Protein AF-A0A2G9Z5R1-F1 (afdb_monomer_lite)

Structure (mmCIF, N/CA/C/O backbone):
data_AF-A0A2G9Z5R1-F1
#
_entry.id   AF-A0A2G9Z5R1-F1
#
loop_
_atom_site.group_PDB
_atom_site.id
_atom_site.type_symbol
_atom_site.label_atom_id
_atom_site.label_alt_id
_atom_site.label_comp_id
_atom_site.label_asym_id
_atom_site.label_entity_id
_atom_site.label_seq_id
_atom_site.pdbx_PDB_ins_code
_atom_site.Cartn_x
_atom_site.Cartn_y
_atom_site.Cartn_z
_atom_site.occupancy
_atom_site.B_iso_or_equiv
_atom_site.auth_seq_id
_atom_site.auth_comp_id
_atom_site.auth_asym_id
_atom_site.auth_atom_id
_atom_site.pdbx_PDB_model_num
ATOM 1 N N . MET A 1 1 ? -4.316 -0.804 31.950 1.00 55.66 1 MET A N 1
ATOM 2 C CA . MET A 1 1 ? -3.051 -1.209 31.286 1.00 55.66 1 MET A CA 1
ATOM 3 C C . MET A 1 1 ? -3.270 -1.953 29.973 1.00 55.66 1 MET A C 1
ATOM 5 O O . MET A 1 1 ? -2.738 -1.490 28.974 1.00 55.66 1 MET A O 1
ATOM 9 N N . LYS A 1 2 ? -4.073 -3.031 29.933 1.00 59.12 2 LYS A N 1
ATOM 10 C CA . LYS A 1 2 ? -4.278 -3.861 28.724 1.00 59.12 2 LYS A CA 1
ATOM 11 C C . LYS A 1 2 ? -4.671 -3.061 27.466 1.00 59.12 2 LYS A C 1
ATOM 13 O O . LYS A 1 2 ? -4.023 -3.196 26.441 1.00 59.12 2 LYS A O 1
ATOM 18 N N . THR A 1 3 ? -5.623 -2.131 27.573 1.00 73.38 3 THR A N 1
ATOM 19 C CA . THR A 1 3 ? -6.078 -1.287 26.445 1.00 73.38 3 THR A CA 1
ATOM 20 C C . THR A 1 3 ? -5.024 -0.310 25.915 1.00 73.38 3 THR A C 1
ATOM 22 O O . THR A 1 3 ? -4.993 -0.034 24.718 1.00 73.38 3 THR A O 1
ATOM 25 N N . LYS A 1 4 ? -4.136 0.198 26.782 1.00 80.00 4 LYS A N 1
ATOM 26 C CA . LYS A 1 4 ? -3.023 1.065 26.363 1.00 80.00 4 LYS A CA 1
ATOM 27 C C . LYS A 1 4 ? -1.980 0.261 25.585 1.00 80.00 4 LYS A C 1
ATOM 29 O O . LYS A 1 4 ? -1.557 0.702 24.526 1.00 80.00 4 LYS A O 1
ATOM 34 N N . ILE A 1 5 ? -1.626 -0.929 26.072 1.00 87.44 5 ILE A N 1
ATOM 35 C CA . ILE A 1 5 ? -0.640 -1.811 25.429 1.00 87.44 5 ILE A CA 1
ATOM 36 C C . ILE A 1 5 ? -1.129 -2.244 24.041 1.00 87.44 5 ILE A C 1
ATOM 38 O O . ILE A 1 5 ? -0.404 -2.080 23.066 1.00 87.44 5 ILE A O 1
ATOM 42 N N . THR A 1 6 ? -2.383 -2.695 23.922 1.00 89.31 6 THR A N 1
ATOM 43 C CA . THR A 1 6 ? -2.965 -3.100 22.630 1.00 89.31 6 THR A CA 1
ATOM 44 C C . THR A 1 6 ? -2.930 -1.974 21.594 1.00 89.31 6 THR A C 1
ATOM 46 O O . THR A 1 6 ? -2.602 -2.223 20.439 1.00 89.31 6 THR A O 1
ATOM 49 N N . LYS A 1 7 ? -3.201 -0.726 21.999 1.00 90.75 7 LYS A N 1
ATOM 50 C CA . LYS A 1 7 ? -3.119 0.441 21.110 1.00 90.75 7 LYS A CA 1
ATOM 51 C C . LYS A 1 7 ? -1.715 0.623 20.530 1.00 90.75 7 LYS A C 1
ATOM 53 O O . LYS A 1 7 ? -1.595 0.771 19.319 1.00 90.75 7 LYS A O 1
ATOM 58 N N . TYR A 1 8 ? -0.682 0.611 21.376 1.00 93.06 8 TYR A N 1
ATOM 59 C CA . TYR A 1 8 ? 0.702 0.797 20.927 1.00 93.06 8 TYR A CA 1
ATOM 60 C C . TYR A 1 8 ? 1.195 -0.365 20.061 1.00 93.06 8 TYR A C 1
ATOM 62 O O . TYR A 1 8 ? 1.880 -0.132 19.071 1.00 93.06 8 TYR A O 1
ATOM 70 N N . ILE A 1 9 ? 0.782 -1.597 20.378 1.00 94.56 9 ILE A N 1
ATOM 71 C CA . ILE A 1 9 ? 1.068 -2.767 19.539 1.00 94.56 9 ILE A CA 1
ATOM 72 C C . ILE A 1 9 ? 0.465 -2.576 18.148 1.00 94.56 9 ILE A C 1
ATOM 74 O O . ILE A 1 9 ? 1.175 -2.718 17.161 1.00 94.56 9 ILE A O 1
ATOM 78 N N . ILE A 1 10 ? -0.818 -2.212 18.053 1.00 94.94 10 ILE A N 1
ATOM 79 C CA . ILE A 1 10 ? -1.485 -2.081 16.753 1.00 94.94 10 ILE A CA 1
ATOM 80 C C . ILE A 1 10 ? -0.840 -0.985 15.904 1.00 94.94 10 ILE A C 1
ATOM 82 O O . ILE A 1 10 ? -0.545 -1.233 14.741 1.00 94.94 10 ILE A O 1
ATOM 86 N N . VAL A 1 11 ? -0.568 0.200 16.462 1.00 95.56 11 VAL A N 1
ATOM 87 C CA . VAL A 1 11 ? 0.092 1.262 15.681 1.00 95.56 11 VAL A CA 1
ATOM 88 C C . VAL A 1 11 ? 1.531 0.902 15.302 1.00 95.56 11 VAL A C 1
ATOM 90 O O . VAL A 1 11 ? 1.970 1.252 14.211 1.00 95.56 11 VAL A O 1
ATOM 93 N N . GLY A 1 12 ? 2.244 0.140 16.138 1.00 96.12 12 GLY A N 1
ATOM 94 C CA . GLY A 1 12 ? 3.543 -0.430 15.776 1.00 96.12 12 GLY A CA 1
ATOM 95 C C . GLY A 1 12 ? 3.437 -1.403 14.600 1.00 96.12 12 GLY A C 1
ATOM 96 O O . GLY A 1 12 ? 4.210 -1.310 13.650 1.00 96.12 12 GLY A O 1
ATOM 97 N N . LEU A 1 13 ? 2.429 -2.279 14.609 1.00 97.31 13 LEU A N 1
ATOM 98 C CA . LEU A 1 13 ? 2.159 -3.194 13.500 1.00 97.31 13 LEU A CA 1
ATOM 99 C C . LEU A 1 13 ? 1.793 -2.449 12.207 1.00 97.31 13 LEU A C 1
ATOM 101 O O . LEU A 1 13 ? 2.210 -2.894 11.145 1.00 97.31 13 LEU A O 1
ATOM 105 N N . ILE A 1 14 ? 1.079 -1.314 12.268 1.00 97.19 14 ILE A N 1
ATOM 106 C CA . ILE A 1 14 ? 0.799 -0.477 11.081 1.00 97.19 14 ILE A CA 1
ATOM 107 C C . ILE A 1 14 ? 2.111 -0.084 10.398 1.00 97.19 14 ILE A C 1
ATOM 109 O O . ILE A 1 14 ? 2.238 -0.225 9.186 1.00 97.19 14 ILE A O 1
ATOM 113 N N . VAL A 1 15 ? 3.091 0.382 11.173 1.00 97.25 15 VAL A N 1
ATOM 114 C CA . VAL A 1 15 ? 4.387 0.810 10.635 1.00 97.25 15 VAL A CA 1
ATOM 115 C C . VAL A 1 15 ? 5.178 -0.380 10.097 1.00 97.25 15 VAL A C 1
ATOM 117 O O . VAL A 1 15 ? 5.709 -0.302 8.994 1.00 97.25 15 VAL A O 1
ATOM 120 N N . ILE A 1 16 ? 5.223 -1.491 10.839 1.00 97.50 16 ILE A N 1
ATOM 121 C CA . ILE A 1 16 ? 5.952 -2.699 10.427 1.00 97.50 16 ILE A CA 1
ATOM 122 C C . ILE A 1 16 ? 5.383 -3.253 9.118 1.00 97.50 16 ILE A C 1
ATOM 124 O O . ILE A 1 16 ? 6.127 -3.431 8.157 1.00 97.50 16 ILE A O 1
ATOM 128 N N . PHE A 1 17 ? 4.071 -3.497 9.059 1.00 97.75 17 PHE A N 1
ATOM 129 C CA . PHE A 1 17 ? 3.436 -4.062 7.869 1.00 97.75 17 PHE A CA 1
ATOM 130 C C . PHE A 1 17 ? 3.386 -3.070 6.706 1.00 97.75 17 PHE A C 1
ATOM 132 O O . PHE A 1 17 ? 3.530 -3.499 5.565 1.00 97.75 17 PHE A O 1
ATOM 139 N N . GLY A 1 18 ? 3.244 -1.768 6.967 1.00 96.69 18 GLY A N 1
ATOM 140 C CA . GLY A 1 18 ? 3.321 -0.736 5.929 1.00 96.69 18 GLY A CA 1
ATOM 141 C C . GLY A 1 18 ? 4.690 -0.730 5.257 1.00 96.69 18 GLY A C 1
ATOM 142 O O . GLY A 1 18 ? 4.795 -0.976 4.059 1.00 96.69 18 GLY A O 1
ATOM 143 N N . THR A 1 19 ? 5.759 -0.579 6.042 1.00 96.38 19 THR A N 1
ATOM 144 C CA . THR A 1 19 ? 7.136 -0.583 5.525 1.00 96.38 19 THR A CA 1
ATOM 145 C C . THR A 1 19 ? 7.503 -1.905 4.850 1.00 96.38 19 THR A C 1
ATOM 147 O O . THR A 1 19 ? 8.111 -1.890 3.783 1.00 96.38 19 THR A O 1
ATOM 150 N N . ALA A 1 20 ? 7.103 -3.050 5.416 1.00 96.62 20 ALA A N 1
ATOM 151 C CA . ALA A 1 20 ? 7.339 -4.353 4.795 1.00 96.62 20 ALA A CA 1
ATOM 152 C C . ALA A 1 20 ? 6.595 -4.516 3.457 1.00 96.62 20 ALA A C 1
ATOM 154 O O . ALA A 1 20 ? 7.131 -5.130 2.537 1.00 96.62 20 ALA A O 1
ATOM 155 N N . SER A 1 21 ? 5.401 -3.928 3.320 1.00 96.44 21 SER A N 1
ATOM 156 C CA . SER A 1 21 ? 4.660 -3.930 2.054 1.00 96.44 21 SER A CA 1
ATOM 157 C C . SER A 1 21 ? 5.406 -3.149 0.978 1.00 96.44 21 SER A C 1
ATOM 159 O O . SER A 1 21 ? 5.621 -3.672 -0.112 1.00 96.44 21 SER A O 1
ATOM 161 N N . TRP A 1 22 ? 5.890 -1.946 1.281 1.00 96.00 22 TRP A N 1
ATOM 162 C CA . TRP A 1 22 ? 6.642 -1.155 0.302 1.00 96.00 22 TRP A CA 1
ATOM 163 C C . TRP A 1 22 ? 7.995 -1.776 -0.053 1.00 96.00 22 TRP A C 1
ATOM 165 O O . TRP A 1 22 ? 8.350 -1.804 -1.228 1.00 96.00 22 TRP A O 1
ATOM 175 N N . LEU A 1 23 ? 8.692 -2.362 0.928 1.00 94.12 23 LEU A N 1
ATOM 176 C CA . LEU A 1 23 ? 9.905 -3.148 0.690 1.00 94.12 23 LEU A CA 1
ATOM 177 C C . LEU A 1 23 ? 9.626 -4.353 -0.218 1.00 94.12 23 LEU A C 1
ATOM 179 O O . LEU A 1 23 ? 10.450 -4.712 -1.050 1.00 94.12 23 LEU A O 1
ATOM 183 N N . SER A 1 24 ? 8.471 -5.003 -0.061 1.00 94.12 24 SER A N 1
ATOM 184 C CA . SER A 1 24 ? 8.116 -6.139 -0.912 1.00 94.12 24 SER A CA 1
ATOM 185 C C . SER A 1 24 ? 7.895 -5.735 -2.371 1.00 94.12 24 SER A C 1
ATOM 187 O O . SER A 1 24 ? 8.241 -6.514 -3.253 1.00 94.12 24 SER A O 1
ATOM 189 N N . VAL A 1 25 ? 7.380 -4.524 -2.627 1.00 91.88 25 VAL A N 1
ATOM 190 C CA . VAL A 1 25 ? 7.231 -3.968 -3.984 1.00 91.88 25 VAL A CA 1
ATOM 191 C C . VAL A 1 25 ? 8.589 -3.644 -4.587 1.00 91.88 25 VAL A C 1
ATOM 193 O O . VAL A 1 25 ? 8.854 -4.044 -5.713 1.00 91.88 25 VAL A O 1
ATOM 196 N N . GLU A 1 26 ? 9.455 -2.971 -3.830 1.00 90.81 26 GLU A N 1
ATOM 197 C CA . GLU A 1 26 ? 10.829 -2.670 -4.251 1.00 90.81 26 GLU A CA 1
ATOM 198 C C . GLU A 1 26 ? 11.563 -3.956 -4.652 1.00 90.81 26 GLU A C 1
ATOM 200 O O . GLU A 1 26 ? 12.049 -4.078 -5.775 1.00 90.81 26 GLU A O 1
ATOM 205 N N . ARG A 1 27 ? 11.523 -4.983 -3.793 1.00 89.81 27 ARG A N 1
ATOM 206 C CA . ARG A 1 27 ? 12.154 -6.274 -4.088 1.00 89.81 27 ARG A CA 1
ATOM 207 C C . ARG A 1 27 ? 11.555 -6.958 -5.306 1.00 89.81 27 ARG A C 1
ATOM 209 O O . ARG A 1 27 ? 12.312 -7.508 -6.096 1.00 89.81 27 ARG A O 1
ATOM 216 N N . ALA A 1 28 ? 10.231 -6.917 -5.452 1.00 88.12 28 ALA A N 1
ATOM 217 C CA . ALA A 1 28 ? 9.523 -7.500 -6.589 1.00 88.12 28 ALA A CA 1
ATOM 218 C C . ALA A 1 28 ? 9.931 -6.880 -7.938 1.00 88.12 28 ALA A C 1
ATOM 220 O O . ALA A 1 28 ? 9.788 -7.534 -8.969 1.00 88.12 28 ALA A O 1
ATOM 221 N N . ILE A 1 29 ? 10.419 -5.635 -7.939 1.00 85.31 29 ILE A N 1
ATOM 222 C CA . ILE A 1 29 ? 10.833 -4.905 -9.146 1.00 85.31 29 ILE A CA 1
ATOM 223 C C . ILE A 1 29 ? 12.347 -5.020 -9.371 1.00 85.31 29 ILE A C 1
ATOM 225 O O . ILE A 1 29 ? 12.794 -5.240 -10.498 1.00 85.31 29 ILE A O 1
ATOM 229 N N . ASN A 1 30 ? 13.144 -4.901 -8.307 1.00 84.25 30 ASN A N 1
ATOM 230 C CA . ASN A 1 30 ? 14.595 -4.752 -8.415 1.00 84.25 30 ASN A CA 1
ATOM 231 C C . ASN A 1 30 ? 15.371 -6.074 -8.323 1.00 84.25 30 ASN A C 1
ATOM 233 O O . ASN A 1 30 ? 16.493 -6.146 -8.829 1.00 84.25 30 ASN A O 1
ATOM 237 N N . VAL A 1 31 ? 14.803 -7.123 -7.716 1.00 83.69 31 VAL A N 1
ATOM 238 C CA . VAL A 1 31 ? 15.486 -8.410 -7.500 1.00 83.69 31 VAL A CA 1
ATOM 239 C C . VAL A 1 31 ? 15.001 -9.461 -8.498 1.00 83.69 31 VAL A C 1
ATOM 241 O O . VAL A 1 31 ? 13.836 -9.867 -8.479 1.00 83.69 31 VAL A O 1
ATOM 244 N N . GLU A 1 32 ? 15.919 -9.952 -9.331 1.00 71.31 32 GLU A N 1
ATOM 245 C CA . GLU A 1 32 ? 15.676 -11.063 -10.258 1.00 71.31 32 GLU A CA 1
ATOM 246 C C . GLU A 1 32 ? 15.306 -12.347 -9.487 1.00 71.31 32 GLU A C 1
ATOM 248 O O . GLU A 1 32 ? 15.877 -12.641 -8.437 1.00 71.31 32 GLU A O 1
ATOM 253 N N . ASN A 1 33 ? 14.324 -13.107 -9.989 1.00 74.81 33 ASN A N 1
ATOM 254 C CA . ASN A 1 33 ? 13.725 -14.299 -9.351 1.00 74.81 33 ASN A CA 1
ATOM 255 C C . ASN A 1 33 ? 12.924 -14.052 -8.059 1.00 74.81 33 ASN A C 1
ATOM 257 O O . ASN A 1 33 ? 12.526 -15.003 -7.381 1.00 74.81 33 ASN A O 1
ATOM 261 N N . SER A 1 34 ? 12.657 -12.797 -7.698 1.00 77.81 34 SER A N 1
ATOM 262 C CA . SER A 1 34 ? 11.724 -12.505 -6.613 1.00 77.81 34 SER A CA 1
ATOM 263 C C . SER A 1 34 ? 10.270 -12.744 -7.047 1.00 77.81 34 SER A C 1
ATOM 265 O O . SER A 1 34 ? 9.911 -12.649 -8.220 1.00 77.81 34 SER A O 1
ATOM 267 N N . SER A 1 35 ? 9.400 -13.067 -6.085 1.00 74.94 35 SER A N 1
ATOM 268 C CA . SER A 1 35 ? 7.964 -13.175 -6.355 1.00 74.94 35 SER A CA 1
ATOM 269 C C . SER A 1 35 ? 7.405 -11.802 -6.731 1.00 74.94 35 SER A C 1
ATOM 271 O O . SER A 1 35 ? 7.188 -10.964 -5.853 1.00 74.94 35 SER A O 1
ATOM 273 N N . THR A 1 36 ? 7.037 -11.634 -7.996 1.00 79.81 36 THR A N 1
ATOM 274 C CA . THR A 1 36 ? 6.517 -10.375 -8.546 1.00 79.81 36 THR A CA 1
ATOM 275 C C . THR A 1 36 ? 5.141 -9.975 -8.005 1.00 79.81 36 THR A C 1
ATOM 277 O O . THR A 1 36 ? 4.822 -8.790 -7.969 1.00 79.81 36 THR A O 1
ATOM 280 N N . TRP A 1 37 ? 4.320 -10.934 -7.552 1.00 82.94 37 TRP A N 1
ATOM 281 C CA . TRP A 1 37 ? 2.925 -10.657 -7.170 1.00 82.94 37 TRP A CA 1
ATOM 282 C C . TRP A 1 37 ? 2.487 -11.228 -5.816 1.00 82.94 37 TRP A C 1
ATOM 284 O O . TRP A 1 37 ? 1.900 -10.509 -5.006 1.00 82.94 37 TRP A O 1
ATOM 294 N N . LEU A 1 38 ? 2.788 -12.501 -5.531 1.00 84.88 38 LEU A N 1
ATOM 295 C CA . LEU A 1 38 ? 2.245 -13.198 -4.358 1.00 84.88 38 LEU A CA 1
ATOM 296 C C . LEU A 1 38 ? 2.720 -12.581 -3.034 1.00 84.88 38 LEU A C 1
ATOM 298 O O . LEU A 1 38 ? 1.915 -12.304 -2.147 1.00 84.88 38 LEU A O 1
ATOM 302 N N . VAL A 1 39 ? 4.028 -12.349 -2.901 1.00 89.50 39 VAL A N 1
ATOM 303 C CA . VAL A 1 39 ? 4.620 -11.774 -1.685 1.00 89.50 39 VAL A CA 1
ATOM 304 C C . VAL A 1 39 ? 4.091 -10.356 -1.411 1.00 89.50 39 VAL A C 1
ATOM 306 O O . VAL A 1 39 ? 3.601 -10.142 -0.298 1.00 89.50 39 VAL A O 1
ATOM 309 N N . PRO A 1 40 ? 4.081 -9.414 -2.380 1.00 92.31 40 PRO A N 1
ATOM 310 C CA . PRO A 1 40 ? 3.413 -8.126 -2.191 1.00 92.31 40 PRO A CA 1
ATOM 311 C C . PRO A 1 40 ? 1.939 -8.250 -1.796 1.00 92.31 40 PRO A C 1
ATOM 313 O O . PRO A 1 40 ? 1.500 -7.590 -0.854 1.00 92.31 40 PRO A O 1
ATOM 316 N N . ALA A 1 41 ? 1.175 -9.134 -2.446 1.00 91.56 41 ALA A N 1
ATOM 317 C CA . ALA A 1 41 ? -0.240 -9.328 -2.134 1.00 91.56 41 ALA A CA 1
ATOM 318 C C . ALA A 1 41 ? -0.467 -9.755 -0.672 1.00 91.56 41 ALA A C 1
ATOM 320 O O . ALA A 1 41 ? -1.376 -9.241 -0.012 1.00 91.56 41 ALA A O 1
ATOM 321 N N . ILE A 1 42 ? 0.375 -10.645 -0.135 1.00 94.19 42 ILE A N 1
ATOM 322 C CA . ILE A 1 42 ? 0.314 -11.072 1.270 1.00 94.19 42 ILE A CA 1
ATOM 323 C C . ILE A 1 42 ? 0.610 -9.895 2.206 1.00 94.19 42 ILE A C 1
ATOM 325 O O . ILE A 1 42 ? -0.163 -9.645 3.135 1.00 94.19 42 ILE A O 1
ATOM 329 N N . TRP A 1 43 ? 1.687 -9.144 1.956 1.00 96.12 43 TRP A N 1
ATOM 330 C CA . TRP A 1 43 ? 2.066 -8.016 2.809 1.00 96.12 43 TRP A CA 1
ATOM 331 C C . TRP A 1 43 ? 1.014 -6.906 2.813 1.00 96.12 43 TRP A C 1
ATOM 333 O O . TRP A 1 43 ? 0.605 -6.473 3.892 1.00 96.12 43 TRP A O 1
ATOM 343 N N . PHE A 1 44 ? 0.477 -6.526 1.649 1.00 95.56 44 PHE A N 1
ATOM 344 C CA . PHE A 1 44 ? -0.602 -5.536 1.580 1.00 95.56 44 PHE A CA 1
ATOM 345 C C . PHE A 1 44 ? -1.905 -6.024 2.208 1.00 95.56 44 PHE A C 1
ATOM 347 O O . PHE A 1 44 ? -2.635 -5.219 2.787 1.00 95.56 44 PHE A O 1
ATOM 354 N N . SER A 1 45 ? -2.197 -7.324 2.151 1.00 95.44 45 SER A N 1
ATOM 355 C CA . SER A 1 45 ? -3.360 -7.895 2.838 1.00 95.44 45 SER A CA 1
ATOM 356 C C . SER A 1 45 ? -3.217 -7.786 4.356 1.00 95.44 45 SER A C 1
ATOM 358 O O . SER A 1 45 ? -4.145 -7.349 5.039 1.00 95.44 45 SER A O 1
ATOM 360 N N . LEU A 1 46 ? -2.038 -8.113 4.894 1.00 96.50 46 LEU A N 1
ATOM 361 C CA . LEU A 1 46 ? -1.739 -7.937 6.317 1.00 96.50 46 LEU A CA 1
ATOM 362 C C . LEU A 1 46 ? -1.782 -6.461 6.714 1.00 96.50 46 LEU A C 1
ATOM 364 O O . LEU A 1 46 ? -2.391 -6.112 7.727 1.00 96.50 46 LEU A O 1
ATOM 368 N N . PHE A 1 47 ? -1.214 -5.582 5.889 1.00 96.88 47 PHE A N 1
ATOM 369 C CA . PHE A 1 47 ? -1.268 -4.146 6.116 1.00 96.88 47 PHE A CA 1
ATOM 370 C C . PHE A 1 47 ? -2.714 -3.640 6.147 1.00 96.88 47 PHE A C 1
ATOM 372 O O . PHE A 1 47 ? -3.098 -2.966 7.100 1.00 96.88 47 PHE A O 1
ATOM 379 N N . TYR A 1 48 ? -3.557 -4.045 5.194 1.00 95.44 48 TYR A N 1
ATOM 380 C CA . TYR A 1 48 ? -4.983 -3.714 5.177 1.00 95.44 48 TYR A CA 1
ATOM 381 C C . TYR A 1 48 ? -5.707 -4.157 6.455 1.00 95.44 48 TYR A C 1
ATOM 383 O O . TYR A 1 48 ? -6.455 -3.374 7.045 1.00 95.44 48 TYR A O 1
ATOM 391 N N . ILE A 1 49 ? -5.471 -5.392 6.911 1.00 94.38 49 ILE A N 1
ATOM 392 C CA . ILE A 1 49 ? -6.075 -5.921 8.142 1.00 94.38 49 ILE A CA 1
ATOM 393 C C . ILE A 1 49 ? -5.685 -5.051 9.338 1.00 94.38 49 ILE A C 1
ATOM 395 O O . ILE A 1 49 ? -6.544 -4.654 10.128 1.00 94.38 49 ILE A O 1
ATOM 399 N N . VAL A 1 50 ? -4.403 -4.712 9.463 1.00 95.31 50 VAL A N 1
ATOM 400 C CA . VAL A 1 50 ? -3.909 -3.911 10.586 1.00 95.31 50 VAL A CA 1
ATOM 401 C C . VAL A 1 50 ? -4.376 -2.454 10.498 1.00 95.31 50 VAL A C 1
ATOM 403 O O . VAL A 1 50 ? -4.706 -1.872 11.530 1.00 95.31 50 VAL A O 1
ATOM 406 N N . LEU A 1 51 ? -4.514 -1.877 9.299 1.00 94.56 51 LEU A N 1
ATOM 407 C CA . LEU A 1 51 ? -5.138 -0.564 9.087 1.00 94.56 51 LEU A CA 1
ATOM 408 C C . LEU A 1 51 ? -6.599 -0.551 9.555 1.00 94.56 51 LEU A C 1
ATOM 410 O O . LEU A 1 51 ? -7.022 0.345 10.294 1.00 94.56 51 LEU A O 1
ATOM 414 N N . ALA A 1 52 ? -7.370 -1.564 9.155 1.00 92.56 52 ALA A N 1
ATOM 415 C CA . ALA A 1 52 ? -8.770 -1.707 9.529 1.00 92.56 52 ALA A CA 1
ATOM 416 C C . ALA A 1 52 ? -8.930 -1.889 11.050 1.00 92.56 52 ALA A C 1
ATOM 418 O O . ALA A 1 52 ? -9.729 -1.192 11.681 1.00 92.56 52 ALA A O 1
ATOM 419 N N . LEU A 1 53 ? -8.118 -2.760 11.659 1.00 91.44 53 LEU A N 1
ATOM 420 C CA . LEU A 1 53 ? -8.089 -2.967 13.109 1.00 91.44 53 LEU A CA 1
ATOM 421 C C . LEU A 1 53 ? -7.652 -1.706 13.859 1.00 91.44 53 LEU A C 1
ATOM 423 O O . LEU A 1 53 ? -8.288 -1.333 14.844 1.00 91.44 53 LEU A O 1
ATOM 427 N N . GLY A 1 54 ? -6.608 -1.023 13.386 1.00 92.06 54 GLY A N 1
ATOM 428 C CA . GLY A 1 54 ? -6.124 0.236 13.951 1.00 92.06 54 GLY A CA 1
ATOM 429 C C . GLY A 1 54 ? -7.207 1.297 13.990 1.00 92.06 54 GLY A C 1
ATOM 430 O O . GLY A 1 54 ? -7.418 1.921 15.026 1.00 92.06 54 GLY A O 1
ATOM 431 N N . THR A 1 55 ? -7.970 1.414 12.909 1.00 91.06 55 THR A N 1
ATOM 432 C CA . THR A 1 55 ? -9.079 2.365 12.808 1.00 91.06 55 THR A CA 1
ATOM 433 C C . THR A 1 55 ? -10.197 2.098 13.824 1.00 91.06 55 THR A C 1
ATOM 435 O O . THR A 1 55 ? -10.808 3.037 14.332 1.00 91.06 55 THR A O 1
ATOM 438 N N . ILE A 1 56 ? -10.466 0.831 14.151 1.00 90.06 56 ILE A N 1
ATOM 439 C CA . ILE A 1 56 ? -11.536 0.446 15.085 1.00 90.06 56 ILE A CA 1
ATOM 440 C C . ILE A 1 56 ? -11.064 0.508 16.543 1.00 90.06 56 ILE A C 1
ATOM 442 O O . ILE A 1 56 ? -11.774 1.012 17.418 1.00 90.06 56 ILE A O 1
ATOM 446 N N . VAL A 1 57 ? -9.871 -0.020 16.823 1.00 90.00 57 VAL A N 1
ATOM 447 C CA . VAL A 1 57 ? -9.358 -0.184 18.189 1.00 90.00 57 VAL A CA 1
ATOM 448 C C . VAL A 1 57 ? -8.746 1.115 18.716 1.00 90.00 57 VAL A C 1
ATOM 450 O O . VAL A 1 57 ? -8.925 1.460 19.888 1.00 90.00 57 VAL A O 1
ATOM 453 N N . VAL A 1 58 ? -8.038 1.868 17.871 1.00 91.38 58 VAL A N 1
ATOM 454 C CA . VAL A 1 58 ? -7.333 3.088 18.274 1.00 91.38 58 VAL A CA 1
ATOM 455 C C . VAL A 1 58 ? -8.244 4.299 18.100 1.00 91.38 58 VAL A C 1
ATOM 457 O O . VAL A 1 58 ? -8.234 4.985 17.086 1.00 91.38 58 VAL A O 1
ATOM 460 N N . LYS A 1 59 ? -9.018 4.605 19.144 1.00 86.88 59 LYS A N 1
ATOM 461 C CA . LYS A 1 59 ? -9.931 5.766 19.142 1.00 86.88 59 LYS A CA 1
ATOM 462 C C . LYS A 1 59 ? -9.226 7.124 19.185 1.00 86.88 59 LYS A C 1
ATOM 464 O O . LYS A 1 59 ? -9.828 8.148 18.874 1.00 86.88 59 LYS A O 1
ATOM 469 N N . ASP A 1 60 ? -7.973 7.135 19.621 1.00 89.75 60 ASP A N 1
ATOM 470 C CA . ASP A 1 60 ? -7.177 8.348 19.746 1.00 89.75 60 ASP A CA 1
ATOM 471 C C . ASP A 1 60 ? -6.505 8.685 18.414 1.00 89.75 60 ASP A C 1
ATOM 473 O O . ASP A 1 60 ? -5.470 8.120 18.049 1.00 89.75 60 ASP A O 1
ATOM 477 N N . LYS A 1 61 ? -7.122 9.633 17.710 1.00 90.50 61 LYS A N 1
ATOM 478 C CA . LYS A 1 61 ? -6.696 10.119 16.399 1.00 90.50 61 LYS A CA 1
ATOM 479 C C . LYS A 1 61 ? -5.299 10.743 16.418 1.00 90.50 61 LYS A C 1
ATOM 481 O O . LYS A 1 61 ? -4.583 10.608 15.432 1.00 90.50 61 LYS A O 1
ATOM 486 N N . ILE A 1 62 ? -4.900 11.366 17.532 1.00 91.75 62 ILE A N 1
ATOM 487 C CA . ILE A 1 62 ? -3.586 12.013 17.666 1.00 91.75 62 ILE A CA 1
ATOM 488 C C . ILE A 1 62 ? -2.476 10.966 17.596 1.00 91.75 62 ILE A C 1
ATOM 490 O O . ILE A 1 62 ? -1.415 11.235 17.052 1.00 91.75 62 ILE A O 1
ATOM 494 N N . ILE A 1 63 ? -2.732 9.755 18.098 1.00 93.06 63 ILE A N 1
ATOM 495 C CA . ILE A 1 63 ? -1.775 8.650 18.006 1.00 93.06 63 ILE A CA 1
ATOM 496 C C . ILE A 1 63 ? -1.964 7.845 16.717 1.00 93.06 63 ILE A C 1
ATOM 498 O O . ILE A 1 63 ? -0.984 7.394 16.144 1.00 93.06 63 ILE A O 1
ATOM 502 N N . LEU A 1 64 ? -3.188 7.665 16.222 1.00 94.69 64 LEU A N 1
ATOM 503 C CA . LEU A 1 64 ? -3.414 6.864 15.017 1.00 94.69 64 LEU A CA 1
ATOM 504 C C . LEU A 1 64 ? -2.836 7.520 13.750 1.00 94.69 64 LEU A C 1
ATOM 506 O O . LEU A 1 64 ? -2.126 6.858 12.996 1.00 94.69 64 LEU A O 1
ATOM 510 N N . PHE A 1 65 ? -3.117 8.806 13.509 1.00 95.81 65 PHE A N 1
ATOM 511 C CA . PHE A 1 65 ? -2.760 9.462 12.245 1.00 95.81 65 PHE A CA 1
ATOM 512 C C . PHE A 1 65 ? -1.257 9.536 11.962 1.00 95.81 65 PHE A C 1
ATOM 514 O O . PHE A 1 65 ? -0.884 9.225 10.832 1.00 95.81 65 PHE A O 1
ATOM 521 N N . PRO A 1 66 ? -0.379 9.874 12.926 1.00 96.25 66 PRO A N 1
ATOM 522 C CA . PRO A 1 66 ? 1.058 9.877 12.676 1.00 96.25 66 PRO A CA 1
ATOM 523 C C . PRO A 1 66 ? 1.583 8.500 12.271 1.00 96.25 66 PRO A C 1
ATOM 525 O O . PRO A 1 66 ? 2.385 8.402 11.354 1.00 96.25 66 PRO A O 1
ATOM 528 N N . PHE A 1 67 ? 1.101 7.423 12.894 1.00 96.62 67 PHE A N 1
ATOM 529 C CA . PHE A 1 67 ? 1.553 6.067 12.570 1.00 96.62 67 PHE A CA 1
ATOM 530 C C . PHE A 1 67 ? 0.984 5.566 11.239 1.00 96.62 67 PHE A C 1
ATOM 532 O O . PHE A 1 67 ? 1.687 4.882 10.500 1.00 96.62 67 PHE A O 1
ATOM 539 N N . LEU A 1 68 ? -0.252 5.948 10.895 1.00 96.19 68 LEU A N 1
ATOM 540 C CA . LEU A 1 68 ? -0.790 5.746 9.547 1.00 96.19 68 LEU A CA 1
ATOM 541 C C . LEU A 1 68 ? 0.055 6.478 8.503 1.00 96.19 68 LEU A C 1
ATOM 543 O O . LEU A 1 68 ? 0.381 5.895 7.473 1.00 96.19 68 LEU A O 1
ATOM 547 N N . ALA A 1 69 ? 0.418 7.735 8.775 1.00 96.50 69 ALA A N 1
ATOM 548 C CA . ALA A 1 69 ? 1.252 8.528 7.885 1.00 96.50 69 ALA A CA 1
ATOM 549 C C . ALA A 1 69 ? 2.624 7.871 7.723 1.00 96.50 69 ALA A C 1
ATOM 551 O O . ALA A 1 69 ? 3.025 7.595 6.604 1.00 96.50 69 ALA A O 1
ATOM 552 N N . VAL A 1 70 ? 3.302 7.505 8.811 1.00 96.44 70 VAL A N 1
ATOM 553 C CA . VAL A 1 70 ? 4.586 6.791 8.734 1.00 96.44 70 VAL A CA 1
ATOM 554 C C . VAL A 1 70 ? 4.457 5.487 7.939 1.00 96.44 70 VAL A C 1
ATOM 556 O O . VAL A 1 70 ? 5.305 5.217 7.098 1.00 96.44 70 VAL A O 1
ATOM 559 N N . GLY A 1 71 ? 3.391 4.706 8.142 1.00 95.12 71 GLY A N 1
ATOM 560 C CA . GLY A 1 71 ? 3.165 3.463 7.401 1.00 95.12 71 GLY A CA 1
ATOM 561 C C . GLY A 1 71 ? 2.905 3.658 5.902 1.00 95.12 71 GLY A C 1
ATOM 562 O O . GLY A 1 71 ? 3.316 2.819 5.112 1.00 95.12 71 GLY A O 1
ATOM 563 N N . PHE A 1 72 ? 2.241 4.742 5.490 1.00 94.00 72 PHE A N 1
ATOM 564 C CA . PHE A 1 72 ? 2.006 5.054 4.071 1.00 94.00 72 PHE A CA 1
ATOM 565 C C . PHE A 1 72 ? 3.216 5.714 3.410 1.00 94.00 72 PHE A C 1
ATOM 567 O O . PHE A 1 72 ? 3.616 5.328 2.316 1.00 94.00 72 PHE A O 1
ATOM 574 N N . PHE A 1 73 ? 3.799 6.707 4.077 1.00 96.06 73 PHE A N 1
ATOM 575 C CA . PHE A 1 73 ? 4.891 7.521 3.554 1.00 96.06 73 PHE A CA 1
ATOM 576 C C . PHE A 1 73 ? 6.260 6.848 3.688 1.00 96.06 73 PHE A C 1
ATOM 578 O O . PHE A 1 73 ? 7.225 7.357 3.127 1.00 96.06 73 PHE A O 1
ATOM 585 N N . SER A 1 74 ? 6.373 5.693 4.355 1.00 95.94 74 SER A N 1
ATOM 586 C CA . SER A 1 74 ? 7.599 4.890 4.297 1.00 95.94 74 SER A CA 1
ATOM 587 C C . SER A 1 74 ? 7.902 4.363 2.891 1.00 95.94 74 SER A C 1
ATOM 589 O O . SER A 1 74 ? 9.057 4.059 2.611 1.00 95.94 74 SER A O 1
ATOM 591 N N . SER A 1 75 ? 6.923 4.354 1.978 1.00 94.56 75 SER A N 1
ATOM 592 C CA . SER A 1 75 ? 7.143 4.150 0.535 1.00 94.56 75 SER A CA 1
ATOM 593 C C . SER A 1 75 ? 8.166 5.123 -0.065 1.00 94.56 75 SER A C 1
ATOM 595 O O . SER A 1 75 ? 8.952 4.725 -0.921 1.00 94.56 75 SER A O 1
ATOM 597 N N . LEU A 1 76 ? 8.241 6.362 0.443 1.00 94.06 76 LEU A N 1
ATOM 598 C CA . LEU A 1 76 ? 9.190 7.380 -0.026 1.00 94.06 76 LEU A CA 1
ATOM 599 C C . LEU A 1 76 ? 10.658 7.029 0.233 1.00 94.06 76 LEU A C 1
ATOM 601 O O . LEU A 1 76 ? 11.535 7.631 -0.379 1.00 94.06 76 LEU A O 1
ATOM 605 N N . ILE A 1 77 ? 10.926 6.091 1.146 1.00 92.69 77 ILE A N 1
ATOM 606 C CA . ILE A 1 77 ? 12.280 5.581 1.396 1.00 92.69 77 ILE A CA 1
ATOM 607 C C . ILE A 1 77 ? 12.766 4.762 0.194 1.00 92.69 77 ILE A C 1
ATOM 609 O O . ILE A 1 77 ? 13.960 4.752 -0.088 1.00 92.69 77 ILE A O 1
ATOM 613 N N . PHE A 1 78 ? 11.846 4.093 -0.505 1.00 89.56 78 PHE A N 1
ATOM 614 C CA . PHE A 1 78 ? 12.145 3.225 -1.642 1.00 89.56 78 PHE A CA 1
ATOM 615 C C . PHE A 1 78 ? 12.030 3.988 -2.962 1.00 89.56 78 PHE A C 1
ATOM 617 O O . PHE A 1 78 ? 12.961 3.984 -3.757 1.00 89.56 78 PHE A O 1
ATOM 624 N N . THR A 1 79 ? 10.936 4.728 -3.150 1.00 88.62 79 THR A N 1
ATOM 625 C CA . THR A 1 79 ? 10.659 5.439 -4.401 1.00 88.62 79 THR A CA 1
ATOM 626 C C . THR A 1 79 ? 10.441 6.922 -4.123 1.00 88.62 79 THR A C 1
ATOM 628 O O . THR A 1 79 ? 9.387 7.333 -3.634 1.00 88.62 79 THR A O 1
ATOM 631 N N . PHE A 1 80 ? 11.419 7.765 -4.463 1.00 90.50 80 PHE A N 1
ATOM 632 C CA . PHE A 1 80 ? 11.300 9.213 -4.287 1.00 90.50 80 PHE A CA 1
ATOM 633 C C . PHE A 1 80 ? 10.985 9.919 -5.613 1.00 90.50 80 PHE A C 1
ATOM 635 O O . PHE A 1 80 ? 11.800 9.962 -6.531 1.00 90.50 80 PHE A O 1
ATOM 642 N N . SER A 1 81 ? 9.788 10.498 -5.716 1.00 91.62 81 SER A N 1
ATOM 643 C CA . SER A 1 81 ? 9.355 11.299 -6.867 1.00 91.62 81 SER A CA 1
ATOM 644 C C . SER A 1 81 ? 8.318 12.329 -6.431 1.00 91.62 81 SER A C 1
ATOM 646 O O . SER A 1 81 ? 7.429 12.026 -5.634 1.00 91.62 81 SER A O 1
ATOM 648 N N . PHE A 1 82 ? 8.389 13.543 -6.984 1.00 91.81 82 PHE A N 1
ATOM 649 C CA . PHE A 1 82 ? 7.442 14.620 -6.671 1.00 91.81 82 PHE A CA 1
ATOM 650 C C . PHE A 1 82 ? 5.982 14.207 -6.925 1.00 91.81 82 PHE A C 1
ATOM 652 O O . PHE A 1 82 ? 5.103 14.422 -6.091 1.00 91.81 82 PHE A O 1
ATOM 659 N N . TRP A 1 83 ? 5.728 13.545 -8.054 1.00 92.75 83 TRP A N 1
ATOM 660 C CA . TRP A 1 83 ? 4.394 13.061 -8.407 1.00 92.75 83 TRP A CA 1
ATOM 661 C C . TRP A 1 83 ? 3.947 11.882 -7.538 1.00 92.75 83 TRP A C 1
ATOM 663 O O . TRP A 1 83 ? 2.762 11.774 -7.217 1.00 92.75 83 TRP A O 1
ATOM 673 N N . HIS A 1 84 ? 4.887 11.036 -7.106 1.00 94.12 84 HIS A N 1
ATOM 674 C CA . HIS A 1 84 ? 4.592 9.965 -6.158 1.00 94.12 84 HIS A CA 1
ATOM 675 C C . HIS A 1 84 ? 4.127 10.541 -4.814 1.00 94.12 84 HIS A C 1
ATOM 677 O O . HIS A 1 84 ? 3.091 10.123 -4.302 1.00 94.12 84 HIS A O 1
ATOM 683 N N . ILE A 1 85 ? 4.806 11.577 -4.304 1.00 95.56 85 ILE A N 1
ATOM 684 C CA . ILE A 1 85 ? 4.405 12.298 -3.086 1.00 95.56 85 ILE A CA 1
ATOM 685 C C . ILE A 1 85 ? 2.984 12.859 -3.229 1.00 95.56 85 ILE A C 1
ATOM 687 O O . ILE A 1 85 ? 2.161 12.665 -2.336 1.00 95.56 85 ILE A O 1
ATOM 691 N N . ALA A 1 86 ? 2.666 13.512 -4.352 1.00 95.88 86 ALA A N 1
ATOM 692 C CA . ALA A 1 86 ? 1.328 14.058 -4.589 1.00 95.88 86 ALA A CA 1
ATOM 693 C C . ALA A 1 86 ? 0.239 12.967 -4.558 1.00 95.88 86 ALA A C 1
ATOM 695 O O . ALA A 1 86 ? -0.796 13.133 -3.907 1.00 95.88 86 ALA A O 1
ATOM 696 N N . LEU A 1 87 ? 0.489 11.824 -5.203 1.00 96.88 87 LEU A N 1
ATOM 697 C CA . LEU A 1 87 ? -0.431 10.684 -5.201 1.00 96.88 87 LEU A CA 1
ATOM 698 C C . LEU A 1 87 ? -0.532 10.002 -3.831 1.00 96.88 87 LEU A C 1
ATOM 700 O O . LEU A 1 87 ? -1.620 9.565 -3.461 1.00 96.88 87 LEU A O 1
ATOM 704 N N . LEU A 1 88 ? 0.550 9.948 -3.050 1.00 96.56 88 LEU A N 1
ATOM 705 C CA . LEU A 1 88 ? 0.513 9.457 -1.671 1.00 96.56 88 LEU A CA 1
ATOM 706 C C . LEU A 1 88 ? -0.309 10.368 -0.767 1.00 96.56 88 LEU A C 1
ATOM 708 O O . LEU A 1 88 ? -1.120 9.869 0.005 1.00 96.56 88 LEU A O 1
ATOM 712 N N . VAL A 1 89 ? -0.156 11.690 -0.882 1.00 97.31 89 VAL A N 1
ATOM 713 C CA . VAL A 1 89 ? -0.993 12.650 -0.147 1.00 97.31 89 VAL A CA 1
ATOM 714 C C . VAL A 1 89 ? -2.461 12.450 -0.520 1.00 97.31 89 VAL A C 1
ATOM 716 O O . VAL A 1 89 ? -3.310 12.340 0.364 1.00 97.31 89 VAL A O 1
ATOM 719 N N . PHE A 1 90 ? -2.766 12.327 -1.814 1.00 97.38 90 PHE A N 1
ATOM 720 C CA . PHE A 1 90 ? -4.125 12.078 -2.291 1.00 97.38 90 PHE A CA 1
ATOM 721 C C . PHE A 1 90 ? -4.693 10.740 -1.789 1.00 97.38 90 PHE A C 1
ATOM 723 O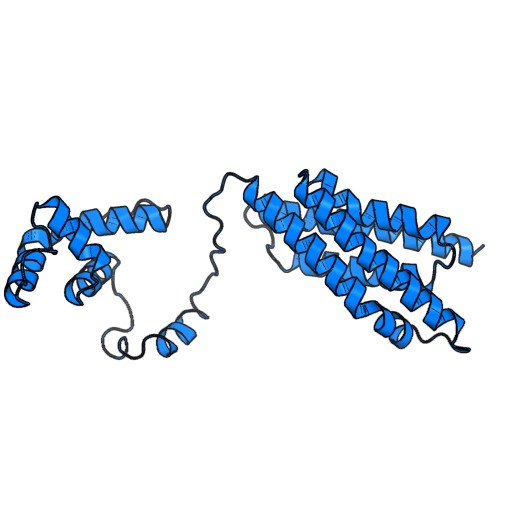 O . PHE A 1 90 ? -5.825 10.681 -1.310 1.00 97.38 90 PHE A O 1
ATOM 730 N N . SER A 1 91 ? -3.895 9.674 -1.814 1.00 97.19 91 SER A N 1
ATOM 731 C CA . SER A 1 91 ? -4.242 8.374 -1.235 1.00 97.19 91 SER A CA 1
ATOM 732 C C . SER A 1 91 ? -4.495 8.471 0.275 1.00 97.19 91 SER A C 1
ATOM 734 O O . SER A 1 91 ? -5.502 7.970 0.783 1.00 97.19 91 SER A O 1
ATOM 736 N N . PHE A 1 92 ? -3.644 9.195 1.002 1.00 97.19 92 PHE A N 1
ATOM 737 C CA . PHE A 1 92 ? -3.777 9.386 2.441 1.00 97.19 92 PHE A CA 1
ATOM 738 C C . PHE A 1 92 ? -5.053 10.154 2.815 1.00 97.19 92 PHE A C 1
ATOM 740 O O . PHE A 1 92 ? -5.660 9.862 3.847 1.00 97.19 92 PHE A O 1
ATOM 747 N N . LEU A 1 93 ? -5.538 11.065 1.961 1.00 97.19 93 LEU A N 1
ATOM 748 C CA . LEU A 1 93 ? -6.853 11.692 2.148 1.00 97.19 93 LEU A CA 1
ATOM 749 C C . LEU A 1 93 ? -7.984 10.654 2.140 1.00 97.19 93 LEU A C 1
ATOM 751 O O . LEU A 1 93 ? -8.896 10.742 2.962 1.00 97.19 93 LEU A O 1
ATOM 755 N N . PHE A 1 94 ? -7.927 9.632 1.283 1.00 97.25 94 PHE A N 1
ATOM 756 C CA . PHE A 1 94 ? -8.910 8.546 1.319 1.00 97.25 94 PHE A CA 1
ATOM 757 C C . PHE A 1 94 ? -8.809 7.709 2.595 1.00 97.25 94 PHE A C 1
ATOM 759 O O . PHE A 1 94 ? -9.846 7.342 3.149 1.00 97.25 94 PHE A O 1
ATOM 766 N N . VAL A 1 95 ? -7.601 7.464 3.114 1.00 96.00 95 VAL A N 1
ATOM 767 C CA . VAL A 1 95 ? -7.422 6.821 4.430 1.00 96.00 95 VAL A CA 1
ATOM 768 C C . VAL A 1 95 ? -8.063 7.668 5.524 1.00 96.00 95 VAL A C 1
ATOM 770 O O . VAL A 1 95 ? -8.831 7.149 6.332 1.00 96.00 95 VAL A O 1
ATOM 773 N N . PHE A 1 96 ? -7.816 8.979 5.522 1.00 95.50 96 PHE A N 1
ATOM 774 C CA . PHE A 1 96 ? -8.425 9.912 6.466 1.00 95.50 96 PHE A CA 1
ATOM 775 C C . PHE A 1 96 ? -9.958 9.848 6.417 1.00 95.50 96 PHE A C 1
ATOM 777 O O . PHE A 1 96 ? -10.612 9.673 7.448 1.00 95.50 96 PHE A O 1
ATOM 784 N N . LEU A 1 97 ? -10.544 9.901 5.218 1.00 95.25 97 LEU A N 1
ATOM 785 C CA . LEU A 1 97 ? -11.992 9.790 5.035 1.00 95.25 97 LEU A CA 1
ATOM 786 C C . LEU A 1 97 ? -12.535 8.426 5.485 1.00 95.25 97 LEU A C 1
ATOM 788 O O . LEU A 1 97 ? -13.614 8.367 6.084 1.00 95.25 97 LEU A O 1
ATOM 792 N N . ALA A 1 98 ? -11.797 7.340 5.245 1.00 94.56 98 ALA A N 1
ATOM 793 C CA . ALA A 1 98 ? -12.166 6.009 5.710 1.00 94.56 98 ALA A CA 1
ATOM 794 C C . ALA A 1 98 ? -12.203 5.943 7.241 1.00 94.56 98 ALA A C 1
ATOM 796 O O . ALA A 1 98 ? -13.183 5.456 7.808 1.00 94.56 98 ALA A O 1
ATOM 797 N N . VAL A 1 99 ? -11.179 6.489 7.905 1.00 94.00 99 VAL A N 1
ATOM 798 C CA . VAL A 1 99 ? -11.092 6.562 9.368 1.00 94.00 99 VAL A CA 1
ATOM 799 C C . VAL A 1 99 ? -12.267 7.346 9.940 1.00 94.00 99 VAL A C 1
ATOM 801 O O . VAL A 1 99 ? -12.926 6.871 10.864 1.00 94.00 99 VAL A O 1
ATOM 804 N N . GLU A 1 100 ? -12.600 8.505 9.367 1.00 92.31 100 GLU A N 1
ATOM 805 C CA . GLU A 1 100 ? -13.757 9.290 9.809 1.00 92.31 100 GLU A CA 1
ATOM 806 C C . GLU A 1 100 ? -15.081 8.537 9.626 1.00 92.31 100 GLU A C 1
ATOM 808 O O . GLU A 1 100 ? -15.935 8.568 10.515 1.00 92.31 100 GLU A O 1
ATOM 813 N N . ARG A 1 101 ? -15.266 7.832 8.503 1.00 91.88 101 ARG A N 1
ATOM 814 C CA . ARG A 1 101 ? -16.480 7.037 8.255 1.00 91.88 101 ARG A CA 1
ATOM 815 C C . ARG A 1 101 ? -16.618 5.871 9.231 1.00 91.88 101 ARG A C 1
ATOM 817 O O . ARG A 1 101 ? -17.690 5.700 9.810 1.00 91.88 101 ARG A O 1
ATOM 824 N N . ILE A 1 102 ? -15.545 5.114 9.456 1.00 90.75 102 ILE A N 1
ATOM 825 C CA . ILE A 1 102 ? -15.534 3.983 10.395 1.00 90.75 102 ILE A CA 1
ATOM 826 C C . ILE A 1 102 ? -15.754 4.478 11.830 1.00 90.75 102 ILE A C 1
ATOM 828 O O . ILE A 1 102 ? -16.541 3.896 12.578 1.00 90.75 102 ILE A O 1
ATOM 832 N N . ALA A 1 103 ? -15.121 5.589 12.216 1.00 88.12 103 ALA A N 1
ATOM 833 C CA . ALA A 1 103 ? -15.292 6.179 13.539 1.00 88.12 103 ALA A CA 1
ATOM 834 C C . ALA A 1 103 ? -16.723 6.691 13.772 1.00 88.12 103 ALA A C 1
ATOM 836 O O . ALA A 1 103 ? -17.249 6.534 14.875 1.00 88.12 103 ALA A O 1
ATOM 837 N N . LYS A 1 104 ? -17.364 7.288 12.757 1.00 87.75 104 LYS A N 1
ATOM 838 C CA . LYS A 1 104 ? -18.775 7.704 12.825 1.00 87.75 104 LYS A CA 1
ATOM 839 C C . LYS A 1 104 ? -19.701 6.502 13.003 1.00 87.75 104 LYS A C 1
ATOM 841 O O . LYS A 1 104 ? -20.525 6.525 13.910 1.00 87.75 104 LYS A O 1
ATOM 846 N N . ASP A 1 105 ? -19.521 5.442 12.218 1.00 87.31 105 ASP A N 1
ATOM 847 C CA . ASP A 1 105 ? -20.315 4.214 12.357 1.00 87.31 105 ASP A CA 1
ATOM 848 C C . ASP A 1 105 ? -20.126 3.566 13.740 1.00 87.31 105 ASP A C 1
ATOM 850 O O . ASP A 1 105 ? -21.097 3.289 14.442 1.00 87.31 105 ASP A O 1
ATOM 854 N N . THR A 1 106 ? -18.885 3.437 14.211 1.00 84.81 106 THR A N 1
ATOM 855 C CA . THR A 1 106 ? -18.585 2.834 15.523 1.00 84.81 106 THR A CA 1
ATOM 856 C C . THR A 1 106 ? -19.191 3.627 16.691 1.00 84.81 106 THR A C 1
ATOM 858 O O . THR A 1 106 ? -19.492 3.054 17.734 1.00 84.81 106 THR A O 1
ATOM 861 N N . LYS A 1 107 ? -19.374 4.948 16.548 1.00 82.56 107 LYS A N 1
ATOM 862 C CA . LYS A 1 107 ? -20.020 5.794 17.569 1.00 82.56 107 LYS A CA 1
ATOM 863 C C . LYS A 1 107 ? -21.545 5.666 17.588 1.00 82.56 107 LYS A C 1
ATOM 865 O O . LYS A 1 107 ? -22.136 5.867 18.642 1.00 82.56 107 LYS A O 1
ATOM 870 N N . LEU A 1 108 ? -22.166 5.385 16.443 1.00 80.56 108 LEU A N 1
ATOM 871 C CA . LEU A 1 108 ? -23.624 5.342 16.294 1.00 80.56 108 LEU A CA 1
ATOM 872 C C . LEU A 1 108 ? -24.228 3.977 16.660 1.00 80.56 108 LEU A C 1
ATOM 874 O O . LEU A 1 108 ? -25.420 3.894 16.940 1.00 80.56 108 LEU A O 1
ATOM 878 N N . ASN A 1 109 ? -23.427 2.908 16.675 1.00 78.25 109 ASN A N 1
ATOM 879 C CA . ASN A 1 109 ? -23.897 1.560 16.990 1.00 78.25 109 ASN A CA 1
ATOM 880 C C . ASN A 1 109 ? -23.627 1.193 18.466 1.00 78.25 109 ASN A C 1
ATOM 882 O O . ASN A 1 109 ? -22.516 1.345 18.965 1.00 78.25 109 ASN A O 1
ATOM 886 N N . ILE A 1 110 ? -24.639 0.644 19.152 1.00 71.06 110 ILE A N 1
ATOM 887 C CA . ILE A 1 110 ? -24.557 0.205 20.564 1.00 71.06 110 ILE A CA 1
ATOM 888 C C . ILE A 1 110 ? -23.715 -1.078 20.715 1.00 71.06 110 ILE A C 1
ATOM 890 O O . ILE A 1 110 ? -23.078 -1.296 21.745 1.00 71.06 110 ILE A O 1
ATOM 894 N N . LYS A 1 111 ? -23.690 -1.928 19.680 1.00 79.25 111 LYS A N 1
ATOM 895 C CA . LYS A 1 111 ? -22.858 -3.138 19.607 1.00 79.25 111 LYS A CA 1
ATOM 896 C C . LYS A 1 111 ? -21.775 -2.952 18.551 1.00 79.25 111 LYS A C 1
ATOM 898 O O . LYS A 1 111 ? -22.067 -2.506 17.443 1.00 79.25 111 LYS A O 1
ATOM 903 N N . LEU A 1 112 ? -20.542 -3.313 18.899 1.00 75.25 112 LEU A N 1
ATOM 904 C CA . LEU A 1 112 ? -19.408 -3.247 17.984 1.00 75.25 112 LEU A CA 1
ATOM 905 C C . LEU A 1 112 ? -19.410 -4.492 17.091 1.00 75.25 112 LEU A C 1
ATOM 907 O O . LEU A 1 112 ? -19.111 -5.590 17.553 1.00 75.25 112 LEU A O 1
ATOM 911 N N . ASP A 1 113 ? -19.748 -4.304 15.819 1.00 81.31 113 ASP A N 1
ATOM 912 C CA . ASP A 1 113 ? -19.600 -5.311 14.770 1.00 81.31 113 ASP A CA 1
ATOM 913 C C . ASP A 1 113 ? -18.419 -4.906 13.882 1.00 81.31 113 ASP A C 1
ATOM 915 O O . ASP A 1 113 ? -18.512 -3.978 13.077 1.00 81.31 113 ASP A O 1
ATOM 919 N N . ILE A 1 114 ? -17.286 -5.595 14.061 1.00 80.81 114 ILE A N 1
ATOM 920 C CA . ILE A 1 114 ? -16.032 -5.300 13.354 1.00 80.81 114 ILE A CA 1
ATOM 921 C C . ILE A 1 114 ? -16.245 -5.387 11.839 1.00 80.81 114 ILE A C 1
ATOM 923 O O . ILE A 1 114 ? -15.814 -4.498 11.106 1.00 80.81 114 ILE A O 1
ATOM 927 N N . ALA A 1 115 ? -16.935 -6.424 11.360 1.00 83.12 115 ALA A N 1
ATOM 928 C CA . ALA A 1 115 ? -17.116 -6.654 9.932 1.00 83.12 115 ALA A CA 1
ATOM 929 C C . ALA A 1 115 ? -17.981 -5.558 9.299 1.00 83.12 115 ALA A C 1
ATOM 931 O O . ALA A 1 115 ? -17.631 -5.016 8.245 1.00 83.12 115 ALA A O 1
ATOM 932 N N . LYS A 1 116 ? -19.078 -5.182 9.966 1.00 84.44 116 LYS A N 1
ATOM 933 C CA . LYS A 1 116 ? -19.938 -4.077 9.528 1.00 84.44 116 LYS A CA 1
ATOM 934 C C . LYS A 1 116 ? -19.178 -2.751 9.512 1.00 84.44 116 LYS A C 1
ATOM 936 O O . LYS A 1 116 ? -19.223 -2.044 8.506 1.00 84.44 116 LYS A O 1
ATOM 941 N N . SER A 1 117 ? -18.448 -2.433 10.579 1.00 83.00 117 SER A N 1
ATOM 942 C CA . SER A 1 117 ? -17.754 -1.150 10.677 1.00 83.00 117 SER A CA 1
ATOM 943 C C . SER A 1 117 ? -16.619 -1.027 9.662 1.00 83.00 117 SER A C 1
ATOM 945 O O . SER A 1 117 ? -16.531 0.006 9.000 1.00 83.00 117 SER A O 1
ATOM 947 N N . VAL A 1 118 ? -15.824 -2.082 9.423 1.00 84.56 118 VAL A N 1
ATOM 948 C CA . VAL A 1 118 ? -14.832 -2.089 8.326 1.00 84.56 118 VAL A CA 1
ATOM 949 C C . VAL A 1 118 ? -15.518 -1.911 6.969 1.00 84.56 118 VAL A C 1
ATOM 951 O O . VAL A 1 118 ? -15.044 -1.132 6.138 1.00 84.56 118 VAL A O 1
ATOM 954 N N . ARG A 1 119 ? -16.664 -2.568 6.736 1.00 86.69 119 ARG A N 1
ATOM 955 C CA . ARG A 1 119 ? -17.401 -2.483 5.463 1.00 86.69 119 ARG A CA 1
ATOM 956 C C . ARG A 1 119 ? -17.818 -1.052 5.107 1.00 86.69 119 ARG A C 1
ATOM 958 O O . ARG A 1 119 ? -17.865 -0.738 3.921 1.00 86.69 119 ARG A O 1
ATOM 965 N N . THR A 1 120 ? -18.046 -0.185 6.091 1.00 87.69 120 THR A N 1
ATOM 966 C CA . THR A 1 120 ? -18.394 1.232 5.878 1.00 87.69 120 THR A CA 1
ATOM 967 C C . THR A 1 120 ? -17.233 2.057 5.303 1.00 87.69 120 THR A C 1
ATOM 969 O O . THR A 1 120 ? -17.456 2.982 4.519 1.00 87.69 120 THR A O 1
ATOM 972 N N . GLY A 1 121 ? -15.986 1.720 5.648 1.00 87.25 121 GLY A N 1
ATOM 973 C CA . GLY A 1 121 ? -14.781 2.398 5.149 1.00 87.25 121 GLY A CA 1
ATOM 974 C C . GLY A 1 121 ? -14.022 1.644 4.055 1.00 87.25 121 GLY A C 1
ATOM 975 O O . GLY A 1 121 ? -13.116 2.216 3.450 1.00 87.25 121 GLY A O 1
ATOM 976 N N . LYS A 1 122 ? -14.382 0.381 3.772 1.00 91.12 122 LYS A N 1
ATOM 977 C CA . LYS A 1 122 ? -13.578 -0.524 2.932 1.00 91.12 122 LYS A CA 1
ATOM 978 C C . LYS A 1 122 ? -13.229 0.055 1.566 1.00 91.12 122 LYS A C 1
ATOM 980 O O . LYS A 1 122 ? -12.091 -0.070 1.142 1.00 91.12 122 LYS A O 1
ATOM 985 N N . THR A 1 123 ? -14.185 0.701 0.897 1.00 92.25 123 THR A N 1
ATOM 986 C CA . THR A 1 123 ? -13.996 1.195 -0.472 1.00 92.25 123 THR A CA 1
ATOM 987 C C . THR A 1 123 ? -12.933 2.285 -0.513 1.00 92.25 123 THR A C 1
ATOM 989 O O . THR A 1 123 ? -12.111 2.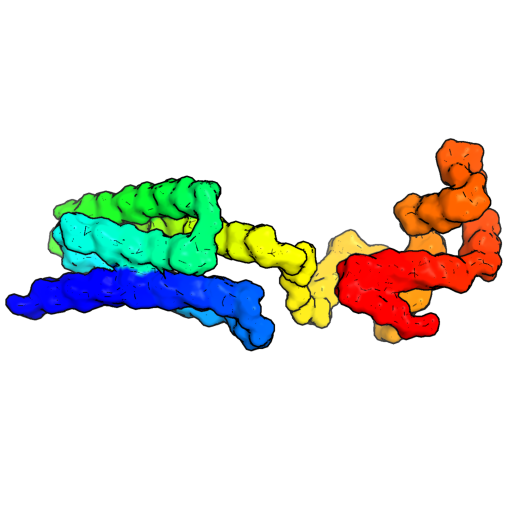300 -1.417 1.00 92.25 123 THR A O 1
ATOM 992 N N . MET A 1 124 ? -12.908 3.156 0.499 1.00 94.56 124 MET A N 1
ATOM 993 C CA . MET A 1 124 ? -11.909 4.218 0.608 1.00 94.56 124 MET A CA 1
ATOM 994 C C . MET A 1 124 ? -10.527 3.664 0.957 1.00 94.56 124 MET A C 1
ATOM 996 O O . MET A 1 124 ? -9.548 4.107 0.372 1.00 94.56 124 MET A O 1
ATOM 1000 N N . LEU A 1 125 ? -10.444 2.670 1.850 1.00 94.44 125 LEU A N 1
ATOM 1001 C CA . LEU A 1 125 ? -9.170 2.011 2.165 1.00 94.44 125 LEU A CA 1
ATOM 1002 C C . LEU A 1 125 ? -8.592 1.265 0.958 1.00 94.44 125 LEU A C 1
ATOM 1004 O O . LEU A 1 125 ? -7.403 1.385 0.685 1.00 94.44 125 LEU A O 1
ATOM 1008 N N . ILE A 1 126 ? -9.429 0.517 0.232 1.00 95.19 126 ILE A N 1
ATOM 1009 C CA . ILE A 1 126 ? -9.008 -0.202 -0.976 1.00 95.19 126 ILE A CA 1
ATOM 1010 C C . ILE A 1 126 ? -8.532 0.800 -2.024 1.00 95.19 126 ILE A C 1
ATOM 1012 O O . ILE A 1 126 ? -7.430 0.651 -2.529 1.00 95.19 126 ILE A O 1
ATOM 1016 N N . LEU A 1 127 ? -9.310 1.854 -2.291 1.00 96.12 127 LEU A N 1
ATOM 1017 C CA . LEU A 1 127 ? -8.932 2.884 -3.256 1.00 96.12 127 LEU A CA 1
ATOM 1018 C C . LEU A 1 127 ? -7.618 3.579 -2.873 1.00 96.12 127 LEU A C 1
ATOM 1020 O O . LEU A 1 127 ? -6.761 3.769 -3.732 1.00 96.12 127 LEU A O 1
ATOM 1024 N N . ALA A 1 128 ? -7.433 3.911 -1.592 1.00 96.56 128 ALA A N 1
ATOM 1025 C CA . ALA A 1 128 ? -6.188 4.481 -1.092 1.00 96.56 128 ALA A CA 1
ATOM 1026 C C . ALA A 1 128 ? -4.994 3.563 -1.393 1.00 96.56 128 ALA A C 1
ATOM 1028 O O . ALA A 1 128 ? -4.018 3.996 -2.010 1.00 96.56 128 ALA A O 1
ATOM 1029 N N . LEU A 1 129 ? -5.085 2.288 -1.006 1.00 95.94 129 LEU A N 1
ATOM 1030 C CA . LEU A 1 129 ? -4.024 1.316 -1.258 1.00 95.94 129 LEU A CA 1
ATOM 1031 C C . LEU A 1 129 ? -3.784 1.123 -2.755 1.00 95.94 129 LEU A C 1
ATOM 1033 O O . LEU A 1 129 ? -2.639 1.169 -3.180 1.00 95.94 129 LEU A O 1
ATOM 1037 N N . SER A 1 130 ? -4.833 0.991 -3.569 1.00 96.00 130 SER A N 1
ATOM 1038 C CA . SER A 1 130 ? -4.701 0.857 -5.022 1.00 96.00 130 SER A CA 1
ATOM 1039 C C . SER A 1 130 ? -3.944 2.034 -5.638 1.00 96.00 130 SER A C 1
ATOM 1041 O O . SER A 1 130 ? -3.012 1.809 -6.404 1.00 96.00 130 SER A O 1
ATOM 1043 N N . ILE A 1 131 ? -4.281 3.277 -5.274 1.00 96.62 131 ILE A N 1
ATOM 1044 C CA . ILE A 1 131 ? -3.576 4.475 -5.760 1.00 96.62 131 ILE A CA 1
ATOM 1045 C C . ILE A 1 131 ? -2.113 4.471 -5.301 1.00 96.62 131 ILE A C 1
ATOM 1047 O O . ILE A 1 131 ? -1.219 4.748 -6.094 1.00 96.62 131 ILE A O 1
ATOM 1051 N N . ALA A 1 132 ? -1.849 4.150 -4.034 1.00 96.19 132 ALA A N 1
ATOM 1052 C CA . ALA A 1 132 ? -0.492 4.177 -3.495 1.00 96.19 132 ALA A CA 1
ATOM 1053 C C . ALA A 1 132 ? 0.404 3.087 -4.116 1.00 96.19 132 ALA A C 1
ATOM 1055 O O . ALA A 1 132 ? 1.519 3.384 -4.538 1.00 96.19 132 ALA A O 1
ATOM 1056 N N . ILE A 1 133 ? -0.111 1.859 -4.246 1.00 94.06 133 ILE A N 1
ATOM 1057 C CA . ILE A 1 133 ? 0.591 0.719 -4.855 1.00 94.06 133 ILE A CA 1
ATOM 1058 C C . ILE A 1 133 ? 0.894 0.995 -6.326 1.00 94.06 133 ILE A C 1
ATOM 1060 O O . ILE A 1 133 ? 2.039 0.861 -6.749 1.00 94.06 133 ILE A O 1
ATOM 1064 N N . THR A 1 134 ? -0.115 1.402 -7.102 1.00 93.88 134 THR A N 1
ATOM 1065 C CA . THR A 1 134 ? 0.065 1.698 -8.535 1.00 93.88 134 THR A CA 1
ATOM 1066 C C . THR A 1 134 ? 1.038 2.848 -8.752 1.00 93.88 134 THR A C 1
ATOM 1068 O O . THR A 1 134 ? 1.877 2.773 -9.644 1.00 93.88 134 THR A O 1
ATOM 1071 N N . SER A 1 135 ? 0.979 3.876 -7.902 1.00 94.44 135 SER A N 1
ATOM 1072 C CA . SER A 1 135 ? 1.923 4.989 -7.926 1.00 94.44 135 SER A CA 1
ATOM 1073 C C . SER A 1 135 ? 3.356 4.519 -7.665 1.00 94.44 135 SER A C 1
ATOM 1075 O O . SER A 1 135 ? 4.234 4.825 -8.466 1.00 94.44 135 SER A O 1
ATOM 1077 N N . GLN A 1 136 ? 3.606 3.744 -6.601 1.00 92.56 136 GLN A N 1
ATOM 1078 C CA . GLN A 1 136 ? 4.956 3.242 -6.321 1.00 92.56 136 GLN A CA 1
ATOM 1079 C C . GLN A 1 136 ? 5.469 2.375 -7.473 1.00 92.56 136 GLN A C 1
ATOM 1081 O O . GLN A 1 136 ? 6.559 2.618 -7.974 1.00 92.56 136 GLN A O 1
ATOM 1086 N N . TYR A 1 137 ? 4.657 1.423 -7.938 1.00 90.56 137 TYR A N 1
ATOM 1087 C CA . TYR A 1 137 ? 5.024 0.539 -9.041 1.00 90.56 137 TYR A CA 1
ATOM 1088 C C . TYR A 1 137 ? 5.394 1.323 -10.308 1.00 90.56 137 TYR A C 1
ATOM 1090 O O . TYR A 1 137 ? 6.429 1.071 -10.917 1.00 90.56 137 TYR A O 1
ATOM 1098 N N . TYR A 1 138 ? 4.580 2.316 -10.678 1.00 90.94 138 TYR A N 1
ATOM 1099 C CA . TYR A 1 138 ? 4.822 3.149 -11.853 1.00 90.94 138 TYR A CA 1
ATOM 1100 C C . TYR A 1 138 ? 6.123 3.954 -11.748 1.00 90.94 138 TYR A C 1
ATOM 1102 O O . TYR A 1 138 ? 6.900 3.988 -12.700 1.00 90.94 138 TYR A O 1
ATOM 1110 N N . PHE A 1 139 ? 6.370 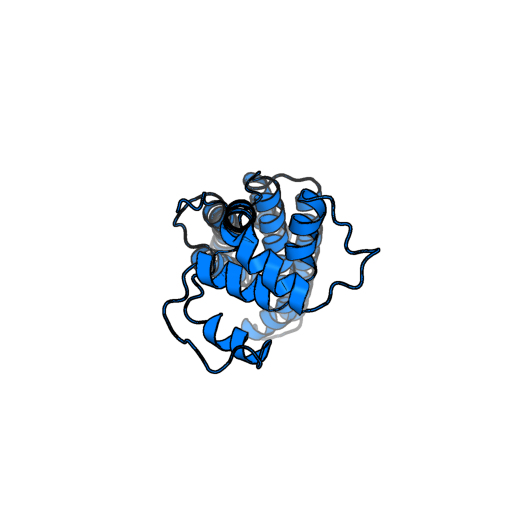4.616 -10.613 1.00 90.06 139 PHE A N 1
ATOM 1111 C CA . PHE A 1 139 ? 7.563 5.453 -10.459 1.00 90.06 139 PHE A CA 1
ATOM 1112 C C . PHE A 1 139 ? 8.841 4.642 -10.264 1.00 90.06 139 PHE A C 1
ATOM 1114 O O . PHE A 1 139 ? 9.882 5.060 -10.760 1.00 90.06 139 PHE A O 1
ATOM 1121 N N . GLU A 1 140 ? 8.765 3.486 -9.612 1.00 86.06 140 GLU A N 1
ATOM 1122 C CA . GLU A 1 140 ? 9.903 2.579 -9.476 1.00 86.06 140 GLU A CA 1
ATOM 1123 C C . GLU A 1 140 ? 10.305 2.004 -10.840 1.00 86.06 140 GLU A C 1
ATOM 1125 O O . GLU A 1 140 ? 11.474 2.054 -11.222 1.00 86.06 140 GLU A O 1
ATOM 1130 N N . LEU A 1 141 ? 9.324 1.557 -11.633 1.00 82.12 141 LEU A N 1
ATOM 1131 C CA . LEU A 1 141 ? 9.577 1.059 -12.982 1.00 82.12 141 LEU A CA 1
ATOM 1132 C C . LEU A 1 141 ? 10.109 2.161 -13.905 1.00 82.12 141 LEU A C 1
ATOM 1134 O O . LEU A 1 141 ? 11.040 1.919 -14.658 1.00 82.12 141 LEU A O 1
ATOM 1138 N N . LYS A 1 142 ? 9.562 3.380 -13.822 1.00 77.06 142 LYS A N 1
ATOM 1139 C CA . LYS A 1 142 ? 10.024 4.521 -14.626 1.00 77.06 142 LYS A CA 1
ATOM 1140 C C . LYS A 1 142 ? 11.460 4.940 -14.297 1.00 77.06 142 LYS A C 1
ATOM 1142 O O . LYS A 1 142 ? 12.175 5.375 -15.192 1.00 77.06 142 LYS A O 1
ATOM 1147 N N . ASN A 1 143 ? 11.851 4.883 -13.024 1.00 68.75 143 ASN A N 1
ATOM 1148 C CA . ASN A 1 143 ? 13.199 5.255 -12.583 1.00 68.75 143 ASN A CA 1
ATOM 1149 C C . ASN A 1 143 ? 14.233 4.170 -12.884 1.00 68.75 143 ASN A C 1
ATOM 1151 O O . ASN A 1 143 ? 15.433 4.432 -12.882 1.00 68.75 143 ASN A O 1
ATOM 1155 N N . THR A 1 144 ? 13.769 2.952 -13.130 1.00 63.72 144 THR A N 1
ATOM 1156 C CA . THR A 1 144 ? 14.615 1.889 -13.624 1.00 63.72 144 THR A CA 1
ATOM 1157 C C . THR A 1 144 ? 14.702 2.073 -15.140 1.00 63.72 144 THR A C 1
ATOM 1159 O O . THR A 1 144 ? 13.742 1.771 -15.837 1.00 63.72 144 THR A O 1
ATOM 1162 N N . ASP A 1 145 ? 15.843 2.508 -15.688 1.00 53.47 145 ASP A N 1
ATOM 1163 C CA . ASP A 1 145 ? 16.106 2.601 -17.149 1.00 53.47 145 ASP A CA 1
ATOM 1164 C C . ASP A 1 145 ? 15.963 1.248 -17.904 1.00 53.47 145 ASP A C 1
ATOM 1166 O O . ASP A 1 145 ? 16.317 1.102 -19.074 1.00 53.47 145 ASP A O 1
ATOM 1170 N N . LYS A 1 146 ? 15.411 0.224 -17.247 1.00 49.44 146 LYS A N 1
ATOM 1171 C CA . LYS A 1 146 ? 14.899 -1.009 -17.832 1.00 49.44 146 LYS A CA 1
ATOM 1172 C C . LYS A 1 146 ? 13.599 -0.701 -18.585 1.00 49.44 146 LYS A C 1
ATOM 1174 O O . LYS A 1 146 ? 12.505 -1.050 -18.152 1.00 49.44 146 LYS A O 1
ATOM 1179 N N . ILE A 1 147 ? 13.746 -0.129 -19.778 1.00 43.09 147 ILE A N 1
ATOM 1180 C CA . ILE A 1 147 ? 12.695 0.039 -20.801 1.00 43.09 147 ILE A CA 1
ATOM 1181 C C . ILE A 1 147 ? 12.017 -1.308 -21.174 1.00 43.09 147 ILE A C 1
ATOM 1183 O O . ILE A 1 147 ? 10.952 -1.317 -21.781 1.00 43.09 147 ILE A O 1
ATOM 1187 N N . ASN A 1 148 ? 12.554 -2.452 -20.726 1.00 43.34 148 ASN A N 1
ATOM 1188 C CA . ASN A 1 148 ? 12.076 -3.801 -21.037 1.00 43.34 148 ASN A CA 1
ATOM 1189 C C . ASN A 1 148 ? 11.617 -4.606 -19.807 1.00 43.34 148 ASN A C 1
ATOM 1191 O O . ASN A 1 148 ? 12.145 -5.681 -19.525 1.00 43.34 148 ASN A O 1
ATOM 1195 N N . ILE A 1 149 ? 10.596 -4.133 -19.091 1.00 46.91 149 ILE A N 1
ATOM 1196 C CA . ILE A 1 149 ? 9.788 -5.011 -18.224 1.00 46.91 149 ILE A CA 1
ATOM 1197 C C . ILE A 1 149 ? 8.323 -4.907 -18.649 1.00 46.91 149 ILE A C 1
ATOM 1199 O O . ILE A 1 149 ? 7.435 -4.554 -17.878 1.00 46.91 149 ILE A O 1
ATOM 1203 N N . ILE A 1 150 ? 8.055 -5.246 -19.912 1.00 43.12 150 ILE A N 1
ATOM 1204 C CA . ILE A 1 150 ? 6.779 -5.896 -20.205 1.00 43.12 150 ILE A CA 1
ATOM 1205 C C . ILE A 1 150 ? 6.837 -7.210 -19.417 1.00 43.12 150 ILE A C 1
ATOM 1207 O O . ILE A 1 150 ? 7.824 -7.940 -19.566 1.00 43.12 150 ILE A O 1
ATOM 1211 N N . PRO A 1 151 ? 5.865 -7.508 -18.537 1.00 37.19 151 PRO A N 1
ATOM 1212 C CA . PRO A 1 151 ? 5.847 -8.778 -17.835 1.00 37.19 151 PRO A CA 1
ATOM 1213 C C . PRO A 1 151 ? 5.931 -9.888 -18.879 1.00 37.19 151 PRO A C 1
ATOM 1215 O O . PRO A 1 151 ? 5.016 -10.066 -19.684 1.00 37.19 151 PRO A O 1
ATOM 1218 N N . LYS A 1 152 ? 7.045 -10.629 -18.870 1.00 38.97 152 LYS A N 1
ATOM 1219 C CA . LYS A 1 152 ? 7.106 -11.952 -19.476 1.00 38.97 152 LYS A CA 1
ATOM 1220 C C . LYS A 1 152 ? 6.140 -12.794 -18.663 1.00 38.97 152 LYS A C 1
ATOM 1222 O O . LYS A 1 152 ? 6.504 -13.383 -17.652 1.00 38.97 152 LYS A O 1
ATOM 1227 N N . PHE A 1 153 ? 4.871 -12.770 -19.043 1.00 35.59 153 PHE A N 1
ATOM 1228 C CA . PHE A 1 153 ? 4.002 -13.850 -18.656 1.00 35.59 153 PHE A CA 1
ATOM 1229 C C . PHE A 1 153 ? 4.630 -15.099 -19.270 1.00 35.59 153 PHE A C 1
ATOM 1231 O O . PHE A 1 153 ? 4.820 -15.146 -20.486 1.00 35.59 153 PHE A O 1
ATOM 1238 N N . GLU A 1 154 ? 4.973 -16.091 -18.455 1.00 39.94 154 GLU A N 1
ATOM 1239 C CA . GLU A 1 154 ? 5.168 -17.456 -18.935 1.00 39.94 154 GLU A CA 1
ATOM 1240 C C . GLU A 1 154 ? 3.825 -17.904 -19.529 1.00 39.94 154 GLU A C 1
ATOM 1242 O O . GLU A 1 154 ? 2.941 -18.430 -18.861 1.00 39.94 154 GLU A O 1
ATOM 1247 N N . THR A 1 155 ? 3.606 -17.536 -20.788 1.00 42.16 155 THR A N 1
ATOM 1248 C CA . THR A 1 155 ? 2.332 -17.626 -21.499 1.00 42.16 155 THR A CA 1
ATOM 1249 C C . THR A 1 155 ? 2.405 -18.730 -22.533 1.00 42.16 155 THR A C 1
ATOM 1251 O O . THR A 1 155 ? 2.083 -18.544 -23.698 1.00 42.16 155 THR A O 1
ATOM 1254 N N . SER A 1 156 ? 2.789 -19.920 -22.081 1.00 45.72 156 SER A N 1
ATOM 1255 C CA . SER A 1 156 ? 2.470 -21.142 -22.822 1.00 45.72 156 SER A CA 1
ATOM 1256 C C . SER A 1 156 ? 0.949 -21.363 -22.837 1.00 45.72 156 SER A C 1
ATOM 1258 O O . SER A 1 156 ? 0.344 -21.586 -23.886 1.00 45.72 156 SER A O 1
ATOM 1260 N N . ASP A 1 157 ? 0.289 -21.194 -21.687 1.00 46.50 157 ASP A N 1
ATOM 1261 C CA . ASP A 1 157 ? -1.060 -21.756 -21.524 1.00 46.50 157 ASP A CA 1
ATOM 1262 C C . ASP A 1 157 ? -2.195 -20.738 -21.700 1.00 46.50 157 ASP A C 1
ATOM 1264 O O . ASP A 1 157 ? -3.280 -21.091 -22.152 1.00 46.50 157 ASP A O 1
ATOM 1268 N N . ALA A 1 158 ? -1.967 -19.459 -21.382 1.00 43.06 158 ALA A N 1
ATOM 1269 C CA . ALA A 1 158 ? -3.022 -18.440 -21.465 1.00 43.06 158 ALA A CA 1
ATOM 1270 C C . ALA A 1 158 ? -3.110 -17.766 -22.848 1.00 43.06 158 ALA A C 1
ATOM 1272 O O . ALA A 1 158 ? -4.198 -17.417 -23.305 1.00 43.06 158 ALA A O 1
ATOM 1273 N N . VAL A 1 159 ? -1.983 -17.612 -23.549 1.00 44.66 159 VAL A N 1
ATOM 1274 C CA . VAL A 1 159 ? -1.945 -17.001 -24.890 1.00 44.66 159 VAL A CA 1
ATOM 1275 C C . VAL A 1 159 ? -2.477 -17.967 -25.954 1.00 44.66 159 VAL A C 1
ATOM 1277 O O . VAL A 1 159 ? -3.201 -17.539 -26.852 1.00 44.66 159 VAL A O 1
ATOM 1280 N N . SER A 1 160 ? -2.257 -19.276 -25.787 1.00 50.12 160 SER A N 1
ATOM 1281 C CA . SER A 1 160 ? -2.789 -20.327 -26.668 1.00 50.12 160 SER A CA 1
ATOM 1282 C C . SER A 1 160 ? -4.317 -20.468 -26.629 1.00 50.12 160 SER A C 1
ATOM 1284 O O . SER A 1 160 ? -4.907 -20.957 -27.591 1.00 50.12 160 SER A O 1
ATOM 1286 N N . GLN A 1 161 ? -4.985 -19.996 -25.570 1.00 52.06 161 GLN A N 1
ATOM 1287 C CA . GLN A 1 161 ? -6.451 -19.968 -25.495 1.00 52.06 161 GLN A CA 1
ATOM 1288 C C . GLN A 1 161 ? -7.071 -18.708 -26.114 1.00 52.06 161 GLN A C 1
ATOM 1290 O O . GLN A 1 161 ? -8.189 -18.770 -26.624 1.00 52.06 161 GLN A O 1
ATOM 1295 N N . ILE A 1 162 ? -6.359 -17.577 -26.095 1.00 48.38 162 ILE A N 1
ATOM 1296 C CA . ILE A 1 162 ? -6.903 -16.266 -26.492 1.00 48.38 162 ILE A CA 1
ATOM 1297 C C . ILE A 1 162 ? -6.604 -15.942 -27.965 1.00 48.38 162 ILE A C 1
ATOM 1299 O O . ILE A 1 162 ? -7.467 -15.401 -28.657 1.00 48.38 162 ILE A O 1
ATOM 1303 N N . LEU A 1 163 ? -5.429 -16.328 -28.477 1.00 50.28 163 LEU A N 1
ATOM 1304 C CA . LEU A 1 163 ? -5.043 -16.181 -29.893 1.00 50.28 163 LEU A CA 1
ATOM 1305 C C . LEU A 1 163 ? -6.095 -16.729 -30.881 1.00 50.28 163 LEU A C 1
ATOM 1307 O O . LEU A 1 163 ? -6.509 -15.987 -31.774 1.00 50.28 163 LEU A O 1
ATOM 1311 N N . PRO A 1 164 ? -6.619 -17.955 -30.679 1.00 51.62 164 PRO A N 1
ATOM 1312 C CA . PRO A 1 164 ? -7.731 -18.522 -31.442 1.00 51.62 164 PRO A CA 1
ATOM 1313 C C . PRO A 1 164 ? -8.996 -17.680 -31.571 1.00 51.62 164 PRO A C 1
ATOM 1315 O O . PRO A 1 164 ? -9.819 -17.951 -32.443 1.00 51.62 164 PRO A O 1
ATOM 1318 N N . MET A 1 165 ? -9.219 -16.784 -30.612 1.00 45.62 165 MET A N 1
ATOM 1319 C CA . MET A 1 165 ? -10.467 -16.049 -30.452 1.00 45.62 165 MET A CA 1
ATOM 1320 C C . MET A 1 165 ? -10.395 -14.666 -31.098 1.00 45.62 165 MET A C 1
ATOM 1322 O O . MET A 1 165 ? -11.431 -14.113 -31.452 1.00 45.62 165 MET A O 1
ATOM 1326 N N . MET A 1 166 ? -9.185 -14.124 -31.272 1.00 47.12 166 MET A N 1
ATOM 1327 C CA . MET A 1 166 ? -8.962 -12.829 -31.920 1.00 47.12 166 MET A CA 1
ATOM 1328 C C . MET A 1 166 ? -8.579 -12.958 -33.398 1.00 47.12 166 MET A C 1
ATOM 1330 O O . MET A 1 166 ? -8.869 -12.047 -34.165 1.00 47.12 166 MET A O 1
ATOM 1334 N N . TYR A 1 167 ? -7.995 -14.093 -33.801 1.00 52.31 167 TYR A N 1
ATOM 1335 C CA . TYR A 1 167 ? -7.607 -14.375 -35.186 1.00 52.31 167 TYR A CA 1
ATOM 1336 C C . TYR A 1 167 ? -8.063 -15.786 -35.592 1.00 52.31 167 TYR A C 1
ATOM 1338 O O . TYR A 1 167 ? -7.281 -16.738 -35.529 1.00 52.31 167 TYR A O 1
ATOM 1346 N N . PRO A 1 168 ? -9.345 -15.957 -35.963 1.00 53.16 168 PRO A N 1
ATOM 1347 C CA . PRO A 1 168 ? -9.893 -17.259 -36.341 1.00 53.16 168 PRO A CA 1
ATOM 1348 C C . PRO A 1 168 ? -9.287 -17.827 -37.636 1.00 53.16 168 PRO A C 1
ATOM 1350 O O . PRO A 1 168 ? -9.325 -19.040 -37.815 1.00 53.16 168 PRO A O 1
ATOM 1353 N N . ASP A 1 169 ? -8.676 -16.987 -38.478 1.00 49.78 169 ASP A N 1
ATOM 1354 C CA . ASP A 1 169 ? -8.064 -17.386 -39.758 1.00 49.78 169 ASP A CA 1
ATOM 1355 C C . ASP A 1 169 ? -6.702 -18.093 -39.607 1.00 49.78 169 ASP A C 1
ATOM 1357 O O . ASP A 1 169 ? -6.162 -18.617 -40.576 1.00 49.78 169 ASP A O 1
ATOM 1361 N N . LEU A 1 170 ? -6.147 -18.160 -38.390 1.00 50.31 170 LEU A N 1
ATOM 1362 C CA . LEU A 1 170 ? -4.901 -18.884 -38.086 1.00 50.31 170 LEU A CA 1
ATOM 1363 C C . LEU A 1 170 ? -5.140 -20.340 -37.654 1.00 50.31 170 LEU A C 1
ATOM 1365 O O . LEU A 1 170 ? -4.323 -20.941 -36.956 1.00 50.31 170 LEU A O 1
ATOM 1369 N N . LYS A 1 171 ? -6.278 -20.925 -38.024 1.00 45.16 171 LYS A N 1
ATOM 1370 C CA . LYS A 1 171 ? -6.623 -22.305 -37.683 1.00 45.16 171 LYS A CA 1
ATOM 1371 C C . LYS A 1 171 ? -6.868 -23.120 -38.942 1.00 45.16 171 LYS A C 1
ATOM 1373 O O . LYS A 1 171 ? -7.957 -23.065 -39.492 1.00 45.16 171 LYS A O 1
ATOM 1378 N N . GLU A 1 172 ? -5.879 -23.922 -39.324 1.00 47.97 172 GLU A N 1
ATOM 1379 C CA . GLU A 1 172 ? -5.967 -25.387 -39.169 1.00 47.97 172 GLU A CA 1
ATOM 1380 C C . GLU A 1 172 ? -4.745 -26.148 -39.695 1.00 47.97 172 GLU A C 1
ATOM 1382 O O . GLU A 1 172 ? -4.597 -27.312 -39.334 1.00 47.97 172 GLU A O 1
ATOM 1387 N N . ASP A 1 173 ? -3.804 -25.503 -40.383 1.00 39.62 173 ASP A N 1
ATOM 1388 C CA . ASP A 1 173 ? -2.575 -26.165 -40.827 1.00 39.62 173 ASP A CA 1
ATOM 1389 C C . ASP A 1 173 ? -1.366 -25.717 -39.984 1.00 39.62 173 ASP A C 1
ATOM 1391 O O . ASP A 1 173 ? -1.098 -24.528 -39.844 1.00 39.62 173 ASP A O 1
ATOM 1395 N N . GLU A 1 174 ? -0.669 -26.695 -39.396 1.00 42.44 174 GLU A N 1
ATOM 1396 C CA . GLU A 1 174 ? 0.581 -26.574 -38.616 1.00 42.44 174 GLU A CA 1
ATOM 1397 C C . GLU A 1 174 ? 0.455 -26.060 -37.170 1.00 42.44 174 GLU A C 1
ATOM 1399 O O . GLU A 1 174 ? 1.073 -25.096 -36.716 1.00 42.44 174 GLU A O 1
ATOM 1404 N N . LYS A 1 175 ? -0.284 -26.827 -36.359 1.00 42.34 175 LYS A N 1
ATOM 1405 C CA . LYS A 1 175 ? 0.084 -26.967 -34.944 1.00 42.34 175 LYS A CA 1
ATOM 1406 C C . LYS A 1 175 ? 1.423 -27.710 -34.870 1.00 42.34 175 LYS A C 1
ATOM 1408 O O . LYS A 1 175 ? 1.502 -28.824 -35.371 1.00 42.34 175 LYS A O 1
ATOM 1413 N N . SER A 1 176 ? 2.373 -27.100 -34.161 1.00 46.16 176 SER A N 1
ATOM 1414 C CA . SER A 1 176 ? 3.722 -27.552 -33.772 1.00 46.16 176 SER A CA 1
ATOM 1415 C C . SER A 1 176 ? 4.833 -27.436 -34.823 1.00 46.16 176 SER A C 1
ATOM 1417 O O . SER A 1 176 ? 4.751 -28.051 -35.876 1.00 46.16 176 SER A O 1
ATOM 1419 N N . ASP A 1 177 ? 5.886 -26.712 -34.422 1.00 46.03 177 ASP A N 1
ATOM 1420 C CA . ASP A 1 177 ? 7.223 -26.585 -35.030 1.00 46.03 177 ASP A CA 1
ATOM 1421 C C . ASP A 1 177 ? 7.447 -25.551 -36.141 1.00 46.03 177 ASP A C 1
ATOM 1423 O O . ASP A 1 177 ? 8.347 -25.716 -36.956 1.00 46.03 177 ASP A O 1
ATOM 1427 N N . LEU A 1 178 ? 6.737 -24.420 -36.115 1.00 51.22 178 LEU A N 1
ATOM 1428 C CA . LEU A 1 178 ? 7.114 -23.289 -36.967 1.00 51.22 178 LEU A CA 1
ATOM 1429 C C . LEU A 1 178 ? 8.341 -22.565 -36.380 1.00 51.22 178 LEU A C 1
ATOM 1431 O O . LEU A 1 178 ? 8.286 -21.992 -35.286 1.00 51.22 178 LEU A O 1
ATOM 1435 N N . THR A 1 179 ? 9.465 -22.604 -37.091 1.00 62.72 179 THR A N 1
ATOM 1436 C CA . THR A 1 179 ? 10.680 -21.866 -36.722 1.00 62.72 179 THR A CA 1
ATOM 1437 C C . THR A 1 179 ? 10.490 -20.360 -36.925 1.00 62.72 179 THR A C 1
ATOM 1439 O O . THR A 1 179 ? 9.634 -19.911 -37.687 1.00 62.72 179 THR A O 1
ATOM 1442 N N . VAL A 1 180 ? 11.292 -19.539 -36.235 1.00 56.50 180 VAL A N 1
ATOM 1443 C CA . VAL A 1 180 ? 11.210 -18.066 -36.339 1.00 56.50 180 VAL A CA 1
ATOM 1444 C C . VAL A 1 180 ? 11.350 -17.595 -37.792 1.00 56.50 180 VAL A C 1
ATOM 1446 O O . VAL A 1 180 ? 10.677 -16.653 -38.205 1.00 56.50 180 VAL A O 1
ATOM 1449 N N . ASP A 1 181 ? 12.167 -18.291 -38.580 1.00 57.19 181 ASP A N 1
ATOM 1450 C CA . ASP A 1 181 ? 12.366 -17.998 -39.996 1.00 57.19 181 ASP A CA 1
ATOM 1451 C C . ASP A 1 181 ? 11.121 -18.329 -40.833 1.00 57.19 181 ASP A C 1
ATOM 1453 O O . ASP A 1 181 ? 10.702 -17.526 -41.668 1.00 57.19 181 ASP A O 1
ATOM 1457 N N . GLU A 1 182 ? 10.467 -19.463 -40.576 1.00 61.03 182 GLU A N 1
ATOM 1458 C CA . GLU A 1 182 ? 9.214 -19.835 -41.247 1.00 61.03 182 GLU A CA 1
ATOM 1459 C C . GLU A 1 182 ? 8.080 -18.865 -40.903 1.00 61.03 182 GLU A C 1
ATOM 1461 O O . GLU A 1 182 ? 7.279 -18.515 -41.770 1.00 61.03 182 GLU A O 1
ATOM 1466 N N . PHE A 1 183 ? 8.065 -18.344 -39.675 1.00 63.31 183 PHE A N 1
ATOM 1467 C CA . PHE A 1 183 ? 7.080 -17.361 -39.231 1.00 63.31 183 PHE A CA 1
ATOM 1468 C C . PHE A 1 183 ? 7.252 -16.018 -39.947 1.00 63.31 183 PHE A C 1
ATOM 1470 O O . PHE A 1 183 ? 6.279 -15.444 -40.443 1.00 63.31 183 PHE A O 1
ATOM 1477 N N . ILE A 1 184 ? 8.496 -15.540 -40.061 1.00 61.91 184 ILE A N 1
ATOM 1478 C CA . ILE A 1 184 ? 8.837 -14.322 -40.812 1.00 61.91 184 ILE A CA 1
ATOM 1479 C C . ILE A 1 184 ? 8.385 -14.453 -42.275 1.00 61.91 184 ILE A C 1
ATOM 1481 O O . ILE A 1 184 ? 7.803 -13.522 -42.837 1.00 61.91 184 ILE A O 1
ATOM 1485 N N . LEU A 1 185 ? 8.598 -15.622 -42.883 1.00 63.56 185 LEU A N 1
ATOM 1486 C CA . LEU A 1 185 ? 8.216 -15.889 -44.271 1.00 63.56 185 LEU A CA 1
ATOM 1487 C C . LEU A 1 185 ? 6.706 -16.042 -44.467 1.00 63.56 185 LEU A C 1
ATOM 1489 O O . LEU A 1 185 ? 6.186 -15.715 -45.534 1.00 63.56 185 LEU A O 1
ATOM 1493 N N . GLN A 1 186 ? 5.983 -16.534 -43.466 1.00 63.97 186 GLN A N 1
ATOM 1494 C CA . GLN A 1 186 ? 4.530 -16.656 -43.530 1.00 63.97 186 GLN A CA 1
ATOM 1495 C C . GLN A 1 186 ? 3.850 -15.286 -43.422 1.00 63.97 186 GLN A C 1
ATOM 1497 O O . GLN A 1 186 ? 2.940 -14.993 -44.199 1.00 63.97 186 GLN A O 1
ATOM 1502 N N . ILE A 1 187 ? 4.340 -14.420 -42.529 1.00 60.81 187 ILE A N 1
ATOM 1503 C CA . ILE A 1 187 ? 3.842 -13.046 -42.374 1.00 60.81 187 ILE A CA 1
ATOM 1504 C C . ILE A 1 187 ? 4.125 -12.202 -43.621 1.00 60.81 187 ILE A C 1
ATOM 1506 O O . ILE A 1 187 ? 3.255 -11.441 -44.048 1.00 60.81 187 ILE A O 1
ATOM 1510 N N . SER A 1 188 ? 5.300 -12.351 -44.242 1.00 60.31 188 SER A N 1
ATOM 1511 C CA . SER A 1 188 ? 5.608 -11.634 -45.486 1.00 60.31 188 SER A CA 1
ATOM 1512 C C . SER A 1 188 ? 4.723 -12.100 -46.647 1.00 60.31 188 SER A C 1
ATOM 1514 O O . SER A 1 188 ? 4.215 -11.274 -47.401 1.00 60.31 188 SER A O 1
ATOM 1516 N N . LYS A 1 189 ? 4.436 -13.406 -46.756 1.00 59.22 189 LYS A N 1
ATOM 1517 C CA . LYS A 1 189 ? 3.524 -13.957 -47.777 1.00 59.22 189 LYS A CA 1
ATOM 1518 C C . LYS A 1 189 ? 2.065 -13.539 -47.595 1.00 59.22 189 LYS A C 1
ATOM 1520 O O . LYS A 1 189 ? 1.343 -13.470 -48.585 1.00 59.22 189 LYS A O 1
ATOM 1525 N N . GLN A 1 190 ? 1.626 -13.277 -46.365 1.00 56.28 190 GLN A N 1
ATOM 1526 C CA . GLN A 1 190 ? 0.253 -12.853 -46.070 1.00 56.28 190 GLN A CA 1
ATOM 1527 C C . GLN A 1 190 ? 0.021 -11.339 -46.213 1.00 56.28 190 GLN A C 1
ATOM 1529 O O . GLN A 1 190 ? -1.103 -10.888 -46.013 1.00 56.28 190 GLN A O 1
ATOM 1534 N N . GLY A 1 191 ? 1.031 -10.564 -46.629 1.00 54.19 191 GLY A N 1
ATOM 1535 C CA . GLY A 1 191 ? 0.851 -9.149 -46.959 1.00 54.19 191 GLY A CA 1
ATOM 1536 C C . GLY A 1 191 ? 0.646 -8.270 -45.727 1.00 54.19 191 GLY A C 1
ATOM 1537 O O . GLY A 1 191 ? -0.303 -7.495 -45.657 1.00 54.19 191 GLY A O 1
ATOM 1538 N N . ALA A 1 192 ? 1.522 -8.389 -44.727 1.00 52.31 192 ALA A N 1
ATOM 1539 C CA . ALA A 1 192 ? 1.586 -7.398 -43.660 1.00 52.31 192 ALA A CA 1
ATOM 1540 C C . ALA A 1 192 ? 2.241 -6.105 -44.190 1.00 52.31 192 ALA A C 1
ATOM 1542 O O . ALA A 1 192 ? 3.471 -6.007 -44.241 1.00 52.31 192 ALA A O 1
ATOM 1543 N N . ASP A 1 193 ? 1.403 -5.118 -44.531 1.00 51.44 193 ASP A N 1
ATOM 1544 C CA . ASP A 1 193 ? 1.734 -3.776 -45.063 1.00 51.44 193 ASP A CA 1
ATOM 1545 C C . ASP A 1 193 ? 2.871 -3.033 -44.321 1.00 51.44 193 ASP A C 1
ATOM 1547 O O . ASP A 1 193 ? 3.456 -2.093 -44.845 1.00 51.44 193 ASP A O 1
ATOM 1551 N N . GLY A 1 194 ? 3.218 -3.424 -43.090 1.00 53.81 194 GLY A N 1
ATOM 1552 C CA . GLY A 1 194 ? 4.278 -2.772 -42.313 1.00 53.81 194 GLY A CA 1
ATOM 1553 C C . GLY A 1 194 ? 5.689 -3.340 -42.509 1.00 53.81 194 GLY A C 1
ATOM 1554 O O . GLY A 1 194 ? 6.662 -2.610 -42.350 1.00 53.81 194 GLY A O 1
ATOM 1555 N N . MET A 1 195 ? 5.824 -4.633 -42.818 1.00 53.31 195 MET A N 1
ATOM 1556 C CA . MET A 1 195 ? 7.135 -5.299 -42.884 1.00 53.31 195 MET A CA 1
ATOM 1557 C C . MET A 1 195 ? 7.691 -5.283 -44.307 1.00 53.31 195 MET A C 1
ATOM 1559 O O . MET A 1 195 ? 8.854 -4.953 -44.516 1.00 53.31 195 MET A O 1
ATOM 1563 N N . LEU A 1 196 ? 6.831 -5.568 -45.288 1.00 53.53 196 LEU A N 1
ATOM 1564 C CA . LEU A 1 196 ? 7.172 -5.474 -46.706 1.00 53.53 196 LEU A CA 1
ATOM 1565 C C . LEU A 1 196 ? 7.457 -4.032 -47.135 1.00 53.53 196 LEU A C 1
ATOM 1567 O O . LEU A 1 196 ? 8.372 -3.827 -47.925 1.00 53.53 196 LEU A O 1
ATOM 1571 N N . GLY A 1 197 ? 6.754 -3.044 -46.570 1.00 56.16 197 GLY A N 1
ATOM 1572 C CA . GLY A 1 197 ? 6.982 -1.628 -46.867 1.00 56.16 197 GLY A CA 1
ATOM 1573 C C . GLY A 1 197 ? 8.421 -1.177 -46.583 1.00 56.16 197 GLY A C 1
ATOM 1574 O O . GLY A 1 197 ? 9.032 -0.529 -47.428 1.00 56.16 197 GLY A O 1
ATOM 1575 N N . ASN A 1 198 ? 9.006 -1.603 -45.456 1.00 54.44 198 ASN A N 1
ATOM 1576 C CA . ASN A 1 198 ? 10.391 -1.266 -45.095 1.00 54.44 198 ASN A CA 1
ATOM 1577 C C . ASN A 1 198 ? 11.428 -1.970 -45.995 1.00 54.44 198 ASN A C 1
ATOM 1579 O O . ASN A 1 198 ? 12.427 -1.362 -46.381 1.00 54.44 198 ASN A O 1
ATOM 1583 N N . ILE A 1 199 ? 11.158 -3.217 -46.399 1.00 55.94 199 ILE A N 1
ATOM 1584 C CA . ILE A 1 199 ? 12.021 -3.992 -47.309 1.00 55.94 199 ILE A CA 1
ATOM 1585 C C . ILE A 1 199 ? 11.952 -3.443 -48.747 1.00 55.94 199 ILE A C 1
ATOM 1587 O O . ILE A 1 199 ? 12.958 -3.360 -49.446 1.00 55.94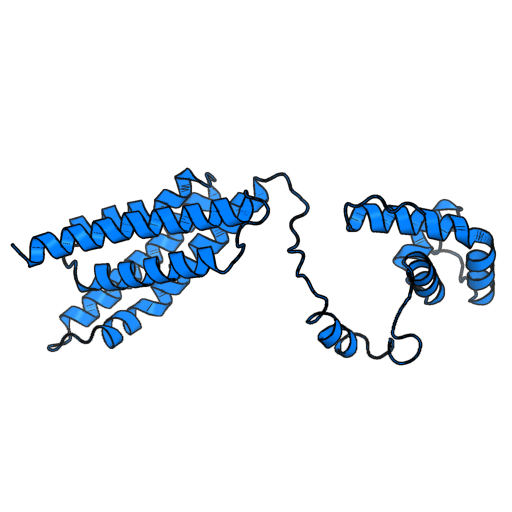 199 ILE A O 1
ATOM 1591 N N . LEU A 1 200 ? 10.770 -3.030 -49.209 1.00 54.47 200 LEU A N 1
ATOM 1592 C CA . LEU A 1 200 ? 10.591 -2.398 -50.519 1.00 54.47 200 LEU A CA 1
ATOM 1593 C C . LEU A 1 200 ? 11.250 -1.011 -50.555 1.00 54.47 200 LEU A C 1
ATOM 1595 O O . LEU A 1 200 ? 11.902 -0.654 -51.540 1.00 54.47 200 LEU A O 1
ATOM 1599 N N . GLU A 1 201 ? 11.157 -0.255 -49.458 1.00 56.34 201 GLU A N 1
ATOM 1600 C CA . GLU A 1 201 ? 11.810 1.045 -49.304 1.00 56.34 201 GLU A CA 1
ATOM 1601 C C . GLU A 1 201 ? 13.344 0.921 -49.266 1.00 56.34 201 GLU A C 1
ATOM 1603 O O . GLU A 1 201 ? 14.030 1.726 -49.902 1.00 56.34 201 GLU A O 1
ATOM 1608 N N . SER A 1 202 ? 13.894 -0.127 -48.636 1.00 55.91 202 SER A N 1
ATOM 1609 C CA . SER A 1 202 ? 15.341 -0.401 -48.627 1.00 55.91 202 SER A CA 1
ATOM 1610 C C . SER A 1 202 ? 15.902 -0.771 -50.011 1.00 55.91 202 SER A C 1
ATOM 1612 O O . SER A 1 202 ? 17.082 -0.535 -50.283 1.00 55.91 202 SER A O 1
ATOM 1614 N N . GLN A 1 203 ? 15.047 -1.237 -50.928 1.00 51.12 203 GLN A N 1
ATOM 1615 C CA . GLN A 1 203 ? 15.366 -1.463 -52.343 1.00 51.12 203 GLN A CA 1
ATOM 1616 C C . GLN A 1 203 ? 15.022 -0.281 -53.268 1.00 51.12 203 GLN A C 1
ATOM 1618 O O . GLN A 1 203 ? 15.206 -0.362 -54.484 1.00 51.12 203 GLN A O 1
ATOM 1623 N N . GLY A 1 204 ? 14.535 0.836 -52.720 1.00 49.12 204 GLY A N 1
ATOM 1624 C CA . GLY A 1 204 ? 14.173 2.031 -53.487 1.00 49.12 204 GLY A CA 1
ATOM 1625 C C . GLY A 1 204 ? 12.839 1.932 -54.239 1.00 49.12 204 GLY A C 1
ATOM 1626 O O . GLY A 1 204 ? 12.559 2.770 -55.101 1.00 49.12 204 GLY A O 1
ATOM 1627 N N . LEU A 1 205 ? 12.002 0.941 -53.924 1.00 51.75 205 LEU A N 1
ATOM 1628 C CA . LEU A 1 205 ? 10.675 0.751 -54.504 1.00 51.75 205 LEU A CA 1
ATOM 1629 C C . LEU A 1 205 ? 9.620 1.303 -53.540 1.00 51.75 205 LEU A C 1
ATOM 1631 O O . LEU A 1 205 ? 9.247 0.686 -52.551 1.00 51.75 205 LEU A O 1
ATOM 1635 N N . ASN A 1 206 ? 9.147 2.514 -53.823 1.00 49.72 206 ASN A N 1
ATOM 1636 C CA . ASN A 1 206 ? 8.190 3.207 -52.968 1.00 49.72 206 ASN A CA 1
ATOM 1637 C C . ASN A 1 206 ? 6.764 2.681 -53.223 1.00 49.72 206 ASN A C 1
ATOM 1639 O O . ASN A 1 206 ? 6.177 2.933 -54.280 1.00 49.72 206 ASN A O 1
ATOM 1643 N N . GLU A 1 207 ? 6.204 1.972 -52.244 1.00 46.88 207 GLU A N 1
ATOM 1644 C CA . GLU A 1 207 ? 4.895 1.303 -52.305 1.00 46.88 207 GLU A CA 1
ATOM 1645 C C . GLU A 1 207 ? 3.735 2.270 -52.617 1.00 46.88 207 GLU A C 1
ATOM 1647 O O . GLU A 1 207 ? 2.732 1.898 -53.220 1.00 46.88 207 GLU A O 1
ATOM 1652 N N . LYS A 1 208 ? 3.906 3.568 -52.329 1.00 48.41 208 LYS A N 1
ATOM 1653 C CA . LYS A 1 208 ? 2.896 4.597 -52.626 1.00 48.41 208 LYS A CA 1
ATOM 1654 C C . LYS A 1 208 ? 2.645 4.866 -54.114 1.00 48.41 208 LYS A C 1
ATOM 1656 O O . LYS A 1 208 ? 1.652 5.523 -54.417 1.00 48.41 208 LYS A O 1
ATOM 1661 N N . ASN A 1 209 ? 3.494 4.392 -55.031 1.00 43.66 209 ASN A N 1
ATOM 1662 C CA . ASN A 1 209 ? 3.379 4.715 -56.462 1.00 43.66 209 ASN A CA 1
ATOM 1663 C C . ASN A 1 209 ? 3.229 3.513 -57.403 1.00 43.66 209 ASN A C 1
ATOM 1665 O O . ASN A 1 209 ? 3.105 3.718 -58.611 1.00 43.66 209 ASN A O 1
ATOM 1669 N N . ILE A 1 210 ? 3.224 2.276 -56.906 1.00 46.84 210 ILE A N 1
ATOM 1670 C CA . ILE A 1 210 ? 3.129 1.101 -57.774 1.00 46.84 210 ILE A CA 1
ATOM 1671 C C . ILE A 1 210 ? 2.092 0.156 -57.184 1.00 46.84 210 ILE A C 1
ATOM 1673 O O . ILE A 1 210 ? 2.283 -0.393 -56.108 1.00 46.84 210 ILE A O 1
ATOM 1677 N N . GLY A 1 211 ? 0.988 -0.045 -57.907 1.00 46.59 211 GLY A N 1
ATOM 1678 C CA . GLY A 1 211 ? 0.091 -1.170 -57.664 1.00 46.59 211 GLY A CA 1
ATOM 1679 C C . GLY A 1 211 ? 0.837 -2.462 -57.982 1.00 46.59 211 GLY A C 1
ATOM 1680 O O . GLY A 1 211 ? 0.823 -2.919 -59.125 1.00 46.59 211 GLY A O 1
ATOM 1681 N N . VAL A 1 212 ? 1.556 -2.995 -56.995 1.00 54.19 212 VAL A N 1
ATOM 1682 C CA . VAL A 1 212 ? 2.334 -4.226 -57.129 1.00 54.19 212 VAL A CA 1
ATOM 1683 C C . VAL A 1 212 ? 1.351 -5.389 -57.246 1.00 54.19 212 VAL A C 1
ATOM 1685 O O . VAL A 1 212 ? 0.552 -5.642 -56.347 1.00 54.19 212 VAL A O 1
ATOM 1688 N N . SER A 1 213 ? 1.384 -6.090 -58.380 1.00 56.91 213 SER A N 1
ATOM 1689 C CA . SER A 1 213 ? 0.588 -7.307 -58.571 1.00 56.91 213 SER A CA 1
ATOM 1690 C C . SER A 1 213 ? 1.079 -8.404 -57.619 1.00 56.91 213 SER A C 1
ATOM 1692 O O . SER A 1 213 ? 2.286 -8.530 -57.399 1.00 56.91 213 SER A O 1
ATOM 1694 N N . GLN A 1 214 ? 0.173 -9.242 -57.101 1.00 53.00 214 GLN A N 1
ATOM 1695 C CA . GLN A 1 214 ? 0.511 -10.377 -56.223 1.00 53.00 214 GLN A CA 1
ATOM 1696 C C . GLN A 1 214 ? 1.613 -11.286 -56.812 1.00 53.00 214 GLN A C 1
ATOM 1698 O O . GLN A 1 214 ? 2.431 -11.832 -56.073 1.00 53.00 214 GLN A O 1
ATOM 1703 N N . ASP A 1 215 ? 1.715 -11.371 -58.141 1.00 54.44 215 ASP A N 1
ATOM 1704 C CA . ASP A 1 215 ? 2.754 -12.144 -58.836 1.00 54.44 215 ASP A CA 1
ATOM 1705 C C . ASP A 1 215 ? 4.158 -11.517 -58.765 1.00 54.44 215 ASP A C 1
ATOM 1707 O O . ASP A 1 215 ? 5.164 -12.227 -58.797 1.00 54.44 215 ASP A O 1
ATOM 1711 N N . GLN A 1 216 ? 4.255 -10.188 -58.671 1.00 57.12 216 GLN A N 1
ATOM 1712 C CA . GLN A 1 216 ? 5.530 -9.487 -58.473 1.00 57.12 216 GLN A CA 1
ATOM 1713 C C . GLN A 1 216 ? 5.980 -9.587 -57.016 1.00 57.12 216 GLN A C 1
ATOM 1715 O O . GLN A 1 216 ? 7.158 -9.807 -56.751 1.00 57.12 216 GLN A O 1
ATOM 1720 N N . MET A 1 217 ? 5.024 -9.524 -56.091 1.00 55.03 217 MET A N 1
ATOM 1721 C CA . MET A 1 217 ? 5.247 -9.700 -54.658 1.00 55.03 217 MET A CA 1
ATOM 1722 C C . MET A 1 217 ? 5.816 -11.091 -54.351 1.00 55.03 217 MET A C 1
ATOM 1724 O O . MET A 1 217 ? 6.805 -11.222 -53.635 1.00 55.03 217 MET A O 1
ATOM 1728 N N . LYS A 1 218 ? 5.271 -12.131 -54.994 1.00 57.44 218 LYS A N 1
ATOM 1729 C CA . LYS A 1 218 ? 5.773 -13.503 -54.867 1.00 57.44 218 LYS A CA 1
ATOM 1730 C C . LYS A 1 218 ? 7.208 -13.663 -55.384 1.00 57.44 218 LYS A C 1
ATOM 1732 O O . LYS A 1 218 ? 8.006 -14.340 -54.746 1.00 57.44 218 LYS A O 1
ATOM 1737 N N . LYS A 1 219 ? 7.561 -12.996 -56.489 1.00 60.25 219 LYS A N 1
ATOM 1738 C CA . LYS A 1 219 ? 8.928 -13.017 -57.039 1.00 60.25 219 LYS A CA 1
ATOM 1739 C C . LYS A 1 219 ? 9.948 -12.290 -56.165 1.00 60.25 219 LYS A C 1
ATOM 1741 O O . LYS A 1 219 ? 11.086 -12.736 -56.105 1.00 60.25 219 LYS A O 1
ATOM 1746 N N . ILE A 1 220 ? 9.557 -11.206 -55.497 1.00 61.88 220 ILE A N 1
ATOM 1747 C CA . ILE A 1 220 ? 10.431 -10.477 -54.561 1.00 61.88 220 ILE A CA 1
ATOM 1748 C C . ILE A 1 220 ? 10.673 -11.324 -53.305 1.00 61.88 220 ILE A C 1
ATOM 1750 O O . ILE A 1 220 ? 11.812 -11.479 -52.882 1.00 61.88 220 ILE A O 1
ATOM 1754 N N . ILE A 1 221 ? 9.631 -11.970 -52.769 1.00 61.84 221 ILE A N 1
ATOM 1755 C CA . ILE A 1 221 ? 9.758 -12.879 -51.617 1.00 61.84 221 ILE A CA 1
ATOM 1756 C C . ILE A 1 221 ? 10.661 -14.083 -51.938 1.00 61.84 221 ILE A C 1
ATOM 1758 O O . ILE A 1 221 ? 11.426 -14.514 -51.080 1.00 61.84 221 ILE A O 1
ATOM 1762 N N . GLU A 1 222 ? 10.591 -14.617 -53.161 1.00 63.97 222 GLU A N 1
ATOM 1763 C CA . GLU A 1 222 ? 11.453 -15.720 -53.612 1.00 63.97 222 GLU A CA 1
ATOM 1764 C C . GLU A 1 222 ? 12.889 -15.268 -53.951 1.00 63.97 222 GLU A C 1
ATOM 1766 O O . GLU A 1 222 ? 13.825 -16.036 -53.745 1.00 63.97 222 GLU A O 1
ATOM 1771 N N . SER A 1 223 ? 13.083 -14.041 -54.450 1.00 65.00 223 SER A N 1
ATOM 1772 C CA . SER A 1 223 ? 14.404 -13.469 -54.772 1.00 65.00 223 SER A CA 1
ATOM 1773 C C . SER A 1 223 ? 15.188 -13.063 -53.525 1.00 65.00 223 SER A C 1
ATOM 1775 O O . SER A 1 223 ? 16.395 -13.280 -53.453 1.00 65.00 223 SER A O 1
ATOM 1777 N N . ASP A 1 224 ? 14.499 -12.482 -52.542 1.00 67.31 224 ASP A N 1
ATOM 1778 C CA . ASP A 1 224 ? 15.126 -11.716 -51.462 1.00 67.31 224 ASP A CA 1
ATOM 1779 C C . ASP A 1 224 ? 14.882 -12.327 -50.081 1.00 67.31 224 ASP A C 1
ATOM 1781 O O . ASP A 1 224 ? 14.972 -11.655 -49.051 1.00 67.31 224 ASP A O 1
ATOM 1785 N N . GLN A 1 225 ? 14.597 -13.627 -50.058 1.00 65.81 225 GLN A N 1
ATOM 1786 C CA . GLN A 1 225 ? 14.276 -14.398 -48.863 1.00 65.81 225 GLN A CA 1
ATOM 1787 C C . GLN A 1 225 ? 15.295 -14.179 -47.729 1.00 65.81 225 GLN A C 1
ATOM 1789 O O . GLN A 1 225 ? 14.905 -13.938 -46.589 1.00 65.81 225 GLN A O 1
ATOM 1794 N N . ASP A 1 226 ? 16.591 -14.162 -48.048 1.00 68.44 226 ASP A N 1
ATOM 1795 C CA . ASP A 1 226 ? 17.671 -13.961 -47.072 1.00 68.44 226 ASP A CA 1
ATOM 1796 C C . ASP A 1 226 ? 17.673 -12.556 -46.453 1.00 68.44 226 ASP A C 1
ATOM 1798 O O . ASP A 1 226 ? 17.981 -12.379 -45.273 1.00 68.44 226 ASP A O 1
ATOM 1802 N N . MET A 1 227 ? 17.307 -11.539 -47.234 1.00 68.00 227 MET A N 1
ATOM 1803 C CA . MET A 1 227 ? 17.228 -10.156 -46.768 1.00 68.00 227 MET A CA 1
ATOM 1804 C C . MET A 1 227 ? 16.002 -9.947 -45.878 1.00 68.00 227 MET A C 1
ATOM 1806 O O . MET A 1 227 ? 16.120 -9.332 -44.820 1.00 68.00 227 MET A O 1
ATOM 1810 N N . ILE A 1 228 ? 14.867 -10.547 -46.246 1.00 68.00 228 ILE A N 1
ATOM 1811 C CA . ILE A 1 228 ? 13.644 -10.558 -45.432 1.00 68.00 228 ILE A CA 1
ATOM 1812 C C . ILE A 1 228 ? 13.901 -11.254 -44.092 1.00 68.00 228 ILE A C 1
ATOM 1814 O O . ILE A 1 228 ? 13.497 -10.753 -43.042 1.00 68.00 228 ILE A O 1
ATOM 1818 N N . LEU A 1 229 ? 14.609 -12.386 -44.109 1.00 70.62 229 LEU A N 1
ATOM 1819 C CA . LEU A 1 229 ? 14.989 -13.099 -42.893 1.00 70.62 229 LEU A CA 1
ATOM 1820 C C . LEU A 1 229 ? 15.942 -12.271 -42.031 1.00 70.62 229 LEU A C 1
ATOM 1822 O O . LEU A 1 229 ? 15.753 -12.200 -40.820 1.00 70.62 229 LEU A O 1
ATOM 1826 N N . LYS A 1 230 ? 16.931 -11.598 -42.626 1.00 74.00 230 LYS A N 1
ATOM 1827 C CA . LYS A 1 230 ? 17.871 -10.751 -41.884 1.00 74.00 230 LYS A CA 1
ATOM 1828 C C . LYS A 1 230 ? 17.175 -9.565 -41.213 1.00 74.00 230 LYS A C 1
ATOM 1830 O O . LYS A 1 230 ? 17.348 -9.362 -40.014 1.00 74.00 230 LYS A O 1
ATOM 1835 N N . GLU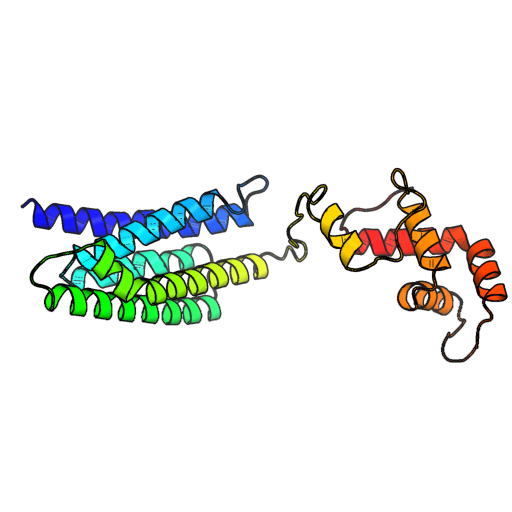 A 1 231 ? 16.371 -8.817 -41.959 1.00 67.94 231 GLU A N 1
ATOM 1836 C CA . GLU A 1 231 ? 15.655 -7.648 -41.439 1.00 67.94 231 GLU A CA 1
ATOM 1837 C C . GLU A 1 231 ? 14.564 -8.059 -40.439 1.00 67.94 231 GLU A C 1
ATOM 1839 O O . GLU A 1 231 ? 14.380 -7.424 -39.399 1.00 67.94 231 GLU A O 1
ATOM 1844 N N . GLY A 1 232 ? 13.901 -9.193 -40.686 1.00 64.75 232 GLY A N 1
ATOM 1845 C CA . GLY A 1 232 ? 12.990 -9.806 -39.730 1.00 64.75 232 GLY A CA 1
ATOM 1846 C C . GLY A 1 232 ? 13.687 -10.181 -38.430 1.00 64.75 232 GLY A C 1
ATOM 1847 O O . GLY A 1 232 ? 13.233 -9.778 -37.363 1.00 64.75 232 GLY A O 1
ATOM 1848 N N . ARG A 1 233 ? 14.825 -10.875 -38.492 1.00 65.00 233 ARG A N 1
ATOM 1849 C CA . ARG A 1 233 ? 15.609 -11.239 -37.305 1.00 65.00 233 ARG A CA 1
ATOM 1850 C C . ARG A 1 233 ? 16.110 -10.014 -36.550 1.00 65.00 233 ARG A C 1
ATOM 1852 O O . ARG A 1 233 ? 16.071 -10.039 -35.324 1.00 65.00 233 ARG A O 1
ATOM 1859 N N . GLU A 1 234 ? 16.533 -8.946 -37.225 1.00 68.19 234 GLU A N 1
ATOM 1860 C CA . GLU A 1 234 ? 16.927 -7.690 -36.569 1.00 68.19 234 GLU A CA 1
ATOM 1861 C C . GLU A 1 234 ? 15.741 -7.029 -35.852 1.00 68.19 234 GLU A C 1
ATOM 1863 O O . GLU A 1 234 ? 15.852 -6.705 -34.669 1.00 68.19 234 GLU A O 1
ATOM 1868 N N . ASN A 1 235 ? 14.582 -6.922 -36.506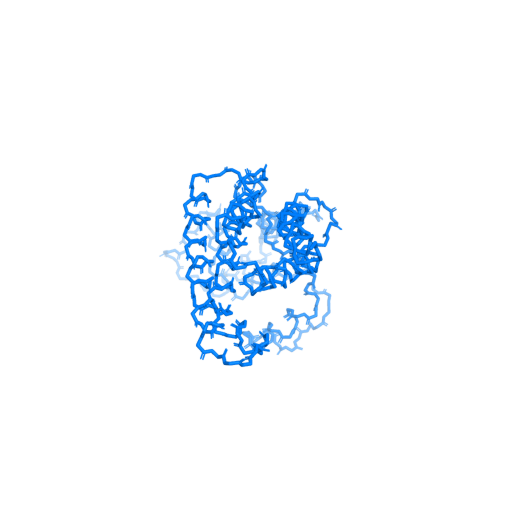 1.00 59.47 235 ASN A N 1
ATOM 1869 C CA . ASN A 1 235 ? 13.372 -6.364 -35.897 1.00 59.47 235 ASN A CA 1
ATOM 1870 C C . ASN A 1 235 ? 12.873 -7.217 -34.721 1.00 59.47 235 ASN A C 1
ATOM 1872 O O . ASN A 1 235 ? 12.582 -6.691 -33.646 1.00 59.47 235 ASN A O 1
ATOM 1876 N N . PHE A 1 236 ? 12.849 -8.544 -34.867 1.00 56.41 236 PHE A N 1
ATOM 1877 C CA . PHE A 1 236 ? 12.512 -9.452 -33.771 1.00 56.41 236 PHE A CA 1
ATOM 1878 C C . PHE A 1 236 ? 13.540 -9.393 -32.641 1.00 56.41 236 PHE A C 1
ATOM 1880 O O . PHE A 1 236 ? 13.149 -9.434 -31.477 1.00 56.41 236 PHE A O 1
ATOM 1887 N N . SER A 1 237 ? 14.828 -9.226 -32.947 1.00 63.25 237 SER A N 1
ATOM 1888 C CA . SER A 1 237 ? 15.872 -9.072 -31.929 1.00 63.25 237 SER A CA 1
ATOM 1889 C C . SER A 1 237 ? 15.726 -7.763 -31.153 1.00 63.25 237 SER A C 1
ATOM 1891 O O . SER A 1 237 ? 15.906 -7.750 -29.935 1.00 63.25 237 SER A O 1
ATOM 1893 N N . GLN A 1 238 ? 15.349 -6.672 -31.828 1.00 58.78 238 GLN A N 1
ATOM 1894 C CA . GLN A 1 238 ? 15.066 -5.381 -31.193 1.00 58.78 238 GLN A CA 1
ATOM 1895 C C . GLN A 1 238 ? 13.824 -5.443 -30.295 1.00 58.78 238 GLN A C 1
ATOM 1897 O O . GLN A 1 238 ? 13.843 -4.902 -29.191 1.00 58.78 238 GLN A O 1
ATOM 1902 N N . ILE A 1 239 ? 12.770 -6.143 -30.726 1.00 51.41 239 ILE A N 1
ATOM 1903 C CA . ILE A 1 239 ? 11.519 -6.293 -29.965 1.00 51.41 239 ILE A CA 1
ATOM 1904 C C . ILE A 1 239 ? 11.690 -7.261 -28.783 1.00 51.41 239 ILE A C 1
ATOM 1906 O O . ILE A 1 239 ? 11.215 -6.989 -27.681 1.00 51.41 239 ILE A O 1
ATOM 1910 N N . ALA A 1 240 ? 12.367 -8.392 -28.989 1.00 51.56 240 ALA A N 1
ATOM 1911 C CA . ALA A 1 240 ? 12.542 -9.432 -27.975 1.00 51.56 240 ALA A CA 1
ATOM 1912 C C . ALA A 1 240 ? 13.721 -9.165 -27.022 1.00 51.56 240 ALA A C 1
ATOM 1914 O O . ALA A 1 240 ? 13.819 -9.804 -25.971 1.00 51.56 240 ALA A O 1
ATOM 1915 N N . GLY A 1 241 ? 14.622 -8.242 -27.378 1.00 44.22 241 GLY A N 1
ATOM 1916 C CA . GLY A 1 241 ? 15.824 -7.917 -26.606 1.00 44.22 241 GLY A CA 1
ATOM 1917 C C . GLY A 1 241 ? 16.851 -9.053 -26.545 1.00 44.22 241 GLY A C 1
ATOM 1918 O O . GLY A 1 241 ? 17.695 -9.069 -25.651 1.00 44.22 241 GLY A O 1
ATOM 1919 N N . ILE A 1 242 ? 16.764 -10.022 -27.458 1.00 55.94 242 ILE A N 1
ATOM 1920 C CA . ILE A 1 242 ? 17.667 -11.171 -27.572 1.00 55.94 242 ILE A CA 1
ATOM 1921 C C . ILE A 1 242 ? 18.181 -11.183 -29.006 1.00 55.94 242 ILE A C 1
ATOM 1923 O O . ILE A 1 242 ? 17.383 -11.135 -29.935 1.00 55.94 242 ILE A O 1
ATOM 1927 N N . HIS A 1 243 ? 19.500 -11.253 -29.188 1.00 52.00 243 HIS A N 1
ATOM 1928 C CA . HIS A 1 243 ? 20.088 -11.354 -30.520 1.00 52.00 243 HIS A CA 1
ATOM 1929 C C . HIS A 1 243 ? 19.771 -12.732 -31.106 1.00 52.00 243 HIS A C 1
ATOM 1931 O O . HIS A 1 243 ? 20.300 -13.745 -30.648 1.00 52.00 243 HIS A O 1
ATOM 1937 N N . LEU A 1 244 ? 18.903 -12.776 -32.111 1.00 53.78 244 LEU A N 1
ATOM 1938 C CA . LEU A 1 244 ? 18.601 -13.999 -32.840 1.00 53.78 244 LEU A CA 1
ATOM 1939 C C . LEU A 1 244 ? 19.760 -14.285 -33.796 1.00 53.78 244 LEU A C 1
ATOM 1941 O O . LEU A 1 244 ? 20.074 -13.481 -34.671 1.00 53.78 244 LEU A O 1
ATOM 1945 N N . THR A 1 245 ? 20.440 -15.411 -33.595 1.00 52.25 245 THR A N 1
ATOM 1946 C CA . THR A 1 245 ? 21.480 -15.905 -34.504 1.00 52.25 245 THR A CA 1
ATOM 1947 C C . THR A 1 245 ? 20.985 -17.162 -35.195 1.00 52.25 245 THR A C 1
ATOM 1949 O O . THR A 1 245 ? 20.592 -18.112 -34.517 1.00 52.25 245 THR A O 1
ATOM 1952 N N . GLY A 1 246 ? 21.044 -17.154 -36.523 1.00 50.56 246 GLY A N 1
ATOM 1953 C CA . GLY A 1 246 ? 20.766 -18.278 -37.410 1.00 50.56 246 GLY A CA 1
ATOM 1954 C C . GLY A 1 246 ? 21.624 -18.149 -38.652 1.00 50.56 246 GLY A C 1
ATOM 1955 O O . GLY A 1 246 ? 21.715 -17.008 -39.161 1.00 50.56 246 GLY A O 1
#

Foldseek 3Di:
DVLVVVLVVLLVQLLVLLLLLLVLCLCLQPPPPRDVPDSSVVSVVSNLVSLLVNLQSVPPCVSSLVSNCNSQCSNCVRFPDPVLVVLSVVLVVLSVVLSVQLSVVSVVDPDDDSVVSCVRSVVSNVVSCVSNSVSSNVRSNVVPPCPPPPPPPPPPPPCVVCVCVVCVVPDDPDDDDQDLLNVLLVCLLVCPVPLVQVVCVVVVNHPVPDPDDNVNSVVCCVVCSVVSSVSSQVVCCVVVVHRDDD

Secondary structure (DSSP, 8-state):
-HHHHHHHHHHHHHHHHHHHHHHHHHHHHHSTTS-SSHHHHHHHHHHHHHHHHHHHH---HHHHHHHHHHHHHGGGGT---HHHHHHHHHHHHHHHHHHHHHHHHHHH-SS--HHHHHHHHHHHHHHHHHHHHHHHHHHHHHHS-----S-----STTHHHHHHHH-GGG-SS--S---HHHHHHHHHHTT-TTHHHHHHHHTT--GGG----HHHHHHHHHHSHHHHHHHHHHHHHHHHTS----

pLDDT: mean 75.03, std 19.66, range [35.59, 97.75]

Radius of gyration: 27.99 Å; chains: 1; bounding box: 46×42×90 Å

Sequence (246 aa):
MKTKITKYIIVGLIVIFGTASWLSVERAINVENSSTWLVPAIWFSLFYIVLALGTIVVKDKIILFPFLAVGFFSSLIFTFSFWHIALLVFSFLFVFLAVERIAKDTKLNIKLDIAKSVRTGKTMLILALSIAITSQYYFELKNTDKINIIPKFETSDAVSQILPMMYPDLKEDEKSDLTVDEFILQISKQGADGMLGNILESQGLNEKNIGVSQDQMKKIIESDQDMILKEGRENFSQIAGIHLTG